Protein AF-A0A1G1ALM3-F1 (afdb_monomer_lite)

Sequence (229 aa):
MDIIEETTGEIPETTTLDRITGMDAAKRALEVSLAGAHPMIFLYNGNSQAVELVKAGKRIAEKHGLAFHGLAYPACNCGNFGSRTGHCTCKRSSVRHHLAKLGRREHQVDIWLDACRAKLPEIGAEPDEPETVTAERILTAGKLPKEKTEPEKEAMELLNAWQKHVGRTVNTGRILKVAGTIARIEGNSGEIRAYHMAEAIQYQVQSVSWLWDCLAPQLVELKNKTGKR

Radius of gyration: 18.85 Å; chains: 1; bounding box: 54×40×54 Å

Structure (mmCIF, N/CA/C/O backbone):
data_AF-A0A1G1ALM3-F1
#
_entry.id   AF-A0A1G1ALM3-F1
#
loop_
_atom_site.group_PDB
_atom_site.id
_atom_site.type_symbol
_atom_site.label_atom_id
_atom_site.label_alt_id
_atom_site.label_comp_id
_atom_site.label_asym_id
_atom_site.label_entity_id
_atom_site.label_seq_id
_atom_site.pdbx_PDB_ins_code
_atom_site.Cartn_x
_atom_site.Cartn_y
_atom_site.Cartn_z
_atom_site.occupancy
_atom_site.B_iso_or_equiv
_atom_site.auth_seq_id
_atom_site.auth_comp_id
_atom_site.auth_asym_id
_atom_site.auth_atom_id
_atom_site.pdbx_PDB_model_num
ATOM 1 N N . MET A 1 1 ? 8.837 21.418 -16.746 1.00 27.53 1 MET A N 1
ATOM 2 C CA . MET A 1 1 ? 8.337 20.637 -17.894 1.00 27.53 1 MET A CA 1
ATOM 3 C C . MET A 1 1 ? 8.201 19.205 -17.443 1.00 27.53 1 MET A C 1
ATOM 5 O O . MET A 1 1 ? 9.136 18.407 -17.463 1.00 27.53 1 MET A O 1
ATOM 9 N N . ASP A 1 2 ? 7.035 19.015 -16.859 1.00 31.48 2 ASP A N 1
ATOM 10 C CA . ASP A 1 2 ? 6.537 17.863 -16.150 1.00 31.48 2 ASP A CA 1
ATOM 11 C C . ASP A 1 2 ? 6.283 16.732 -17.135 1.00 31.48 2 ASP A C 1
ATOM 13 O O . ASP A 1 2 ? 5.506 16.869 -18.070 1.00 31.48 2 ASP A O 1
ATOM 17 N N . ILE A 1 3 ? 6.984 15.620 -16.939 1.00 31.05 3 ILE A N 1
ATOM 18 C CA . ILE A 1 3 ? 6.603 14.335 -17.521 1.00 31.05 3 ILE A CA 1
ATOM 19 C C . ILE A 1 3 ? 6.716 13.320 -16.386 1.00 31.05 3 ILE A C 1
ATOM 21 O O . ILE A 1 3 ? 7.633 12.505 -16.301 1.00 31.05 3 ILE A O 1
ATOM 25 N N . ILE A 1 4 ? 5.837 13.483 -15.408 1.00 34.44 4 ILE A N 1
ATOM 26 C CA . ILE A 1 4 ? 5.076 12.337 -14.941 1.00 34.44 4 ILE A CA 1
ATOM 27 C C . ILE A 1 4 ? 3.752 12.594 -15.628 1.00 34.44 4 ILE A C 1
ATOM 29 O O . ILE A 1 4 ? 3.105 13.588 -15.309 1.00 34.44 4 ILE A O 1
ATOM 33 N N . GLU A 1 5 ? 3.409 11.795 -16.630 1.00 36.03 5 GLU A N 1
ATOM 34 C CA . GLU A 1 5 ? 2.008 11.704 -17.000 1.00 36.03 5 GLU A CA 1
ATOM 35 C C . GLU A 1 5 ? 1.286 11.356 -15.693 1.00 36.03 5 GLU A C 1
ATOM 37 O O . GLU A 1 5 ? 1.361 10.230 -15.195 1.00 36.03 5 GLU A O 1
ATOM 42 N N . GLU A 1 6 ? 0.598 12.341 -15.099 1.00 41.31 6 GLU A N 1
ATOM 43 C CA . GLU A 1 6 ? -0.721 12.037 -14.568 1.00 41.31 6 GLU A CA 1
ATOM 44 C C . GLU A 1 6 ? -1.328 11.120 -15.611 1.00 41.31 6 GLU A C 1
ATOM 46 O O . GLU A 1 6 ? -1.301 11.442 -16.793 1.00 41.31 6 GLU A O 1
ATOM 51 N N . THR A 1 7 ? -1.699 9.917 -15.207 1.00 45.38 7 THR A N 1
ATOM 52 C CA . THR A 1 7 ? -2.332 8.937 -16.078 1.00 45.38 7 THR A CA 1
ATOM 53 C C . THR A 1 7 ? -3.614 9.577 -16.620 1.00 45.38 7 THR A C 1
ATOM 55 O O . THR A 1 7 ? -4.669 9.443 -16.013 1.00 45.38 7 THR A O 1
ATOM 58 N N . THR A 1 8 ? -3.472 10.353 -17.697 1.00 40.84 8 THR A N 1
ATOM 59 C CA . THR A 1 8 ? -4.458 11.213 -18.368 1.00 40.84 8 THR A CA 1
ATOM 60 C C . THR A 1 8 ? -5.089 10.490 -19.545 1.00 40.84 8 THR A C 1
ATOM 62 O O . THR A 1 8 ? -5.988 11.021 -20.186 1.00 40.84 8 THR A O 1
ATOM 65 N N . GLY A 1 9 ? -4.650 9.262 -19.834 1.00 44.62 9 GLY A N 1
ATOM 66 C CA . GLY A 1 9 ? -5.372 8.388 -20.744 1.00 44.62 9 GLY A CA 1
ATOM 67 C C . GLY A 1 9 ? -6.728 8.042 -20.141 1.00 44.62 9 GLY A C 1
ATOM 68 O O . GLY A 1 9 ? -6.760 7.564 -19.002 1.00 44.62 9 GLY A O 1
ATOM 69 N N . GLU A 1 10 ? -7.794 8.256 -20.921 1.00 40.72 10 GLU A N 1
ATOM 70 C CA . GLU A 1 10 ? -9.182 7.898 -20.605 1.00 40.72 10 GLU A CA 1
ATOM 71 C C . GLU A 1 10 ? -9.235 6.616 -19.765 1.00 40.72 10 GLU A C 1
ATOM 73 O O . GLU A 1 10 ? -8.578 5.607 -20.064 1.00 40.72 10 GLU A O 1
ATOM 78 N N . ILE A 1 11 ? -9.945 6.688 -18.641 1.00 49.16 11 ILE A N 1
ATOM 79 C CA . ILE A 1 11 ? -10.255 5.527 -17.814 1.00 49.16 11 ILE A CA 1
ATOM 80 C C . ILE A 1 11 ? -11.364 4.800 -18.574 1.00 49.16 11 ILE A C 1
ATOM 82 O O . ILE A 1 11 ? -12.468 5.337 -18.648 1.00 49.16 11 ILE A O 1
ATOM 86 N N . PRO A 1 12 ? -11.120 3.621 -19.173 1.00 48.00 12 PRO A N 1
ATOM 87 C CA . PRO A 1 12 ? -12.220 2.854 -19.730 1.00 48.00 12 PRO A CA 1
ATOM 88 C C . PRO A 1 12 ? -13.159 2.519 -18.569 1.00 48.00 12 PRO A C 1
ATOM 90 O O . PRO A 1 12 ? -12.693 2.048 -17.528 1.00 48.00 12 PRO A O 1
ATOM 93 N N . GLU A 1 13 ? -14.468 2.717 -18.737 1.00 51.81 13 GLU A N 1
ATOM 94 C CA . GLU A 1 13 ? -15.493 2.408 -17.718 1.00 51.81 13 GLU A CA 1
ATOM 95 C C . GLU A 1 13 ? -15.425 0.949 -17.206 1.00 51.81 13 GLU A C 1
ATOM 97 O O . GLU A 1 13 ? -16.033 0.593 -16.201 1.00 51.81 13 GLU A O 1
ATOM 102 N N . THR A 1 14 ? -14.652 0.094 -17.878 1.00 56.47 14 THR A N 1
ATOM 103 C CA . THR A 1 14 ? -14.554 -1.348 -17.674 1.00 56.47 14 THR A CA 1
ATOM 104 C C . THR A 1 14 ? -13.406 -1.829 -16.780 1.00 56.47 14 THR A C 1
ATOM 106 O O . THR A 1 14 ? -13.336 -3.041 -16.556 1.00 56.47 14 THR A O 1
ATOM 109 N N . THR A 1 15 ? -12.498 -0.970 -16.293 1.00 66.19 15 THR A N 1
ATOM 110 C CA . THR A 1 15 ? -11.393 -1.399 -15.404 1.00 66.19 15 THR A CA 1
ATOM 111 C C . THR A 1 15 ? -11.885 -1.526 -13.956 1.00 66.19 15 THR A C 1
ATOM 113 O O . THR A 1 15 ? -11.759 -0.608 -13.136 1.00 66.19 15 THR A O 1
ATOM 116 N N . THR A 1 16 ? -12.491 -2.669 -13.649 1.00 79.50 16 THR A N 1
ATOM 117 C CA . THR A 1 16 ? -12.846 -3.068 -12.282 1.00 79.50 16 THR A CA 1
ATOM 118 C C . THR A 1 16 ? -11.744 -3.942 -11.680 1.00 79.50 16 THR A C 1
ATOM 120 O O . THR A 1 16 ? -11.000 -4.607 -12.405 1.00 79.50 16 THR A O 1
ATOM 123 N N . LEU A 1 17 ? -11.578 -3.887 -10.359 1.00 83.62 17 LEU A N 1
ATOM 124 C CA . LEU A 1 17 ? -10.474 -4.536 -9.649 1.00 83.62 17 LEU A CA 1
ATOM 125 C C . LEU A 1 17 ? -10.516 -6.068 -9.774 1.00 83.62 17 LEU A C 1
ATOM 127 O O . LEU A 1 17 ? -9.472 -6.709 -9.878 1.00 83.62 17 LEU A O 1
ATOM 131 N N . ASP A 1 18 ? -11.716 -6.641 -9.825 1.00 81.81 18 ASP A N 1
ATOM 132 C CA . ASP A 1 18 ? -11.996 -8.070 -10.021 1.00 81.81 18 ASP A CA 1
ATOM 133 C C . ASP A 1 18 ? -11.554 -8.587 -11.401 1.00 81.81 18 ASP A C 1
ATOM 135 O O . ASP A 1 18 ? -11.205 -9.756 -11.543 1.00 81.81 18 ASP A O 1
ATOM 139 N N . ARG A 1 19 ? -11.491 -7.715 -12.417 1.00 81.75 19 ARG A N 1
ATOM 140 C CA . ARG A 1 19 ? -11.066 -8.086 -13.780 1.00 81.75 19 ARG A CA 1
ATOM 141 C C . ARG A 1 19 ? -9.555 -8.145 -13.967 1.00 81.75 19 ARG A C 1
ATOM 143 O O . ARG A 1 19 ? -9.087 -8.704 -14.958 1.00 81.75 19 ARG A O 1
ATOM 150 N N . ILE A 1 20 ? -8.788 -7.555 -13.055 1.00 80.19 20 ILE A N 1
ATOM 151 C CA . ILE A 1 20 ? -7.324 -7.599 -13.095 1.00 80.19 20 ILE A CA 1
ATOM 152 C C . ILE A 1 20 ? -6.901 -8.929 -12.475 1.00 80.19 20 ILE A C 1
ATOM 154 O O . ILE A 1 20 ? -6.641 -8.974 -11.290 1.00 80.19 20 ILE A O 1
ATOM 158 N N . THR A 1 21 ? -6.893 -10.031 -13.216 1.00 77.00 21 THR A N 1
ATOM 159 C CA . THR A 1 21 ? -6.606 -11.354 -12.628 1.00 77.00 21 THR A CA 1
ATOM 160 C C . THR A 1 21 ? -5.198 -11.436 -12.034 1.00 77.00 21 THR A C 1
ATOM 162 O O . THR A 1 21 ? -4.223 -11.063 -12.702 1.00 77.00 21 THR A O 1
ATOM 165 N N . GLY A 1 22 ? -5.099 -11.979 -10.819 1.00 77.44 22 GLY A N 1
ATOM 166 C CA . GLY A 1 22 ? -3.837 -12.158 -10.111 1.00 77.44 22 GLY A CA 1
ATOM 167 C C . GLY A 1 22 ? -3.346 -10.883 -9.424 1.00 77.44 22 GLY A C 1
ATOM 168 O O . GLY A 1 22 ? -4.099 -9.945 -9.165 1.00 77.44 22 GLY A O 1
ATOM 169 N N . MET A 1 23 ? -2.043 -10.825 -9.137 1.00 79.44 23 MET A N 1
ATOM 170 C CA . MET A 1 23 ? -1.425 -9.706 -8.406 1.00 79.44 23 MET A CA 1
ATOM 171 C C . MET A 1 23 ? -2.055 -9.437 -7.021 1.00 79.44 23 MET A C 1
ATOM 173 O O . MET A 1 23 ? -2.174 -8.280 -6.610 1.00 79.44 23 MET A O 1
ATOM 177 N N . ASP A 1 24 ? -2.412 -10.483 -6.272 1.00 83.75 24 ASP A N 1
ATOM 178 C CA . ASP A 1 24 ? -3.112 -10.381 -4.977 1.00 83.75 24 ASP A CA 1
ATOM 179 C C . ASP A 1 24 ? -2.434 -9.418 -3.999 1.00 83.75 24 ASP A C 1
ATOM 181 O O . ASP A 1 24 ? -3.079 -8.561 -3.398 1.00 83.75 24 ASP A O 1
ATOM 185 N N . ALA A 1 25 ? -1.102 -9.478 -3.906 1.00 84.75 25 ALA A N 1
ATOM 186 C CA . ALA A 1 25 ? -0.322 -8.569 -3.068 1.00 84.75 25 ALA A CA 1
ATOM 187 C C . ALA A 1 25 ? -0.478 -7.093 -3.489 1.00 84.75 25 ALA A C 1
ATOM 189 O O . ALA A 1 25 ? -0.482 -6.197 -2.647 1.00 84.75 25 ALA A O 1
ATOM 190 N N . ALA A 1 26 ? -0.632 -6.826 -4.788 1.00 88.12 26 ALA A N 1
ATOM 191 C CA . ALA A 1 26 ? -0.828 -5.481 -5.317 1.00 88.12 26 ALA A CA 1
ATOM 192 C C . ALA A 1 26 ? -2.245 -4.961 -5.091 1.00 88.12 26 ALA A C 1
ATOM 194 O O . ALA A 1 26 ? -2.416 -3.791 -4.741 1.00 88.12 26 ALA A O 1
ATOM 195 N N . LYS A 1 27 ? -3.248 -5.830 -5.226 1.00 90.75 27 LYS A N 1
ATOM 196 C CA . LYS A 1 27 ? -4.635 -5.507 -4.877 1.00 90.75 27 LYS A CA 1
ATOM 197 C C . LYS A 1 27 ? -4.786 -5.248 -3.385 1.00 90.75 27 LYS A C 1
ATOM 199 O O . LYS A 1 27 ? -5.399 -4.256 -3.001 1.00 90.75 27 LYS A O 1
ATOM 204 N N . ARG A 1 28 ? -4.146 -6.072 -2.554 1.00 93.19 28 ARG A N 1
ATOM 205 C CA . ARG A 1 28 ? -4.111 -5.883 -1.105 1.00 93.19 28 ARG A CA 1
ATOM 206 C C . ARG A 1 28 ? -3.441 -4.560 -0.721 1.00 93.19 28 ARG A C 1
ATOM 208 O O . ARG A 1 28 ? -4.004 -3.795 0.055 1.00 93.19 28 ARG A O 1
ATOM 215 N N . ALA A 1 29 ? -2.306 -4.217 -1.333 1.00 93.62 29 ALA A N 1
ATOM 216 C CA . ALA A 1 29 ? -1.664 -2.917 -1.120 1.00 93.62 29 ALA A CA 1
ATOM 217 C C . ALA A 1 29 ? -2.559 -1.733 -1.540 1.00 93.62 29 ALA A C 1
ATOM 219 O O . ALA A 1 29 ? -2.565 -0.692 -0.879 1.00 93.62 29 ALA A O 1
ATOM 220 N N . LEU A 1 30 ? -3.324 -1.889 -2.628 1.00 94.56 30 LEU A N 1
ATOM 221 C CA . LEU A 1 30 ? -4.282 -0.886 -3.095 1.00 94.56 30 LEU A CA 1
ATOM 222 C C . LEU A 1 30 ? -5.435 -0.692 -2.097 1.00 94.56 30 LEU A C 1
ATOM 224 O O . LEU A 1 30 ? -5.783 0.446 -1.790 1.00 94.56 30 LEU A O 1
ATOM 228 N N . GLU A 1 31 ? -5.982 -1.783 -1.557 1.00 95.19 31 GLU A N 1
ATOM 229 C CA . GLU A 1 31 ? -7.004 -1.764 -0.501 1.00 95.19 31 GLU A CA 1
ATOM 230 C C . GLU A 1 31 ? -6.511 -0.984 0.728 1.00 95.19 31 GLU A C 1
ATOM 232 O O . GLU A 1 31 ? -7.173 -0.050 1.189 1.00 95.19 31 GLU A O 1
ATOM 237 N N . VAL A 1 32 ? -5.299 -1.298 1.202 1.00 95.88 32 VAL A N 1
ATOM 238 C CA . VAL A 1 32 ? -4.649 -0.601 2.323 1.00 95.88 32 VAL A CA 1
ATOM 239 C C . VAL A 1 32 ? -4.439 0.882 2.005 1.00 95.88 32 VAL A C 1
ATOM 241 O O . VAL A 1 32 ? -4.718 1.744 2.842 1.00 95.88 32 VAL A O 1
ATOM 244 N N . SER A 1 33 ? -3.992 1.209 0.789 1.00 96.00 33 SER A N 1
ATOM 245 C CA . SER A 1 33 ? -3.815 2.597 0.354 1.00 96.00 33 SER A CA 1
ATOM 246 C C . SER A 1 33 ? -5.123 3.383 0.382 1.00 96.00 33 SER A C 1
ATOM 248 O O . SER A 1 33 ? -5.157 4.470 0.960 1.00 96.00 33 SER A O 1
ATOM 250 N N . LEU A 1 34 ? -6.202 2.822 -0.168 1.00 96.00 34 LEU A N 1
ATOM 251 C CA . LEU A 1 34 ? -7.520 3.457 -0.224 1.00 96.00 34 LEU A CA 1
ATOM 252 C C . LEU A 1 34 ? -8.132 3.652 1.169 1.00 96.00 34 LEU A C 1
ATOM 254 O O . LEU A 1 34 ? -8.648 4.729 1.464 1.00 96.00 34 LEU A O 1
ATOM 258 N N . ALA A 1 35 ? -8.031 2.654 2.050 1.00 95.00 35 ALA A N 1
ATOM 259 C CA . ALA A 1 35 ? -8.582 2.734 3.404 1.00 95.00 35 ALA A CA 1
ATOM 260 C C . ALA A 1 35 ? -7.853 3.764 4.288 1.00 95.00 35 ALA A C 1
ATOM 262 O O . ALA A 1 35 ? -8.460 4.414 5.143 1.00 95.00 35 ALA A O 1
ATOM 263 N N . GLY A 1 36 ? -6.537 3.905 4.108 1.00 93.12 36 GLY A N 1
ATOM 264 C CA . GLY A 1 36 ? -5.694 4.791 4.916 1.00 93.12 36 GLY A CA 1
ATOM 265 C C . GLY A 1 36 ? -5.360 6.136 4.274 1.00 93.12 36 GLY A C 1
ATOM 266 O O . GLY A 1 36 ? -4.767 6.982 4.943 1.00 93.12 36 GLY A O 1
ATOM 267 N N . ALA A 1 37 ? -5.728 6.340 3.006 1.00 93.75 37 ALA A N 1
ATOM 268 C CA . ALA A 1 37 ? -5.236 7.420 2.147 1.00 93.75 37 ALA A CA 1
ATOM 269 C C . ALA A 1 37 ? -3.694 7.472 2.063 1.00 93.75 37 ALA A C 1
ATOM 271 O O . ALA A 1 37 ? -3.098 8.550 2.004 1.00 93.75 37 ALA A O 1
ATOM 272 N N . HIS A 1 38 ? -3.038 6.307 2.071 1.00 94.00 38 HIS A N 1
ATOM 273 C CA . HIS A 1 38 ? -1.579 6.204 2.011 1.00 94.00 38 HIS A CA 1
ATOM 274 C C . HIS A 1 38 ? -1.076 6.457 0.588 1.00 94.00 38 HIS A C 1
ATOM 276 O O . HIS A 1 38 ? -1.467 5.714 -0.317 1.00 94.00 38 HIS A O 1
ATOM 282 N N . PRO A 1 39 ? -0.183 7.438 0.356 1.00 93.75 39 PRO A N 1
ATOM 283 C CA . PRO A 1 39 ? 0.445 7.604 -0.945 1.00 93.75 39 PRO A CA 1
ATOM 284 C C . PRO A 1 39 ? 1.244 6.354 -1.309 1.00 93.75 39 PRO A C 1
ATOM 286 O O . PRO A 1 39 ? 2.075 5.895 -0.515 1.00 93.75 39 PRO A O 1
ATOM 289 N N . MET A 1 40 ? 1.002 5.813 -2.502 1.00 91.88 40 MET A N 1
ATOM 290 C CA . MET A 1 40 ? 1.618 4.564 -2.940 1.00 91.88 40 MET A CA 1
ATOM 291 C C . MET A 1 40 ? 2.273 4.668 -4.315 1.00 91.88 40 MET A C 1
ATOM 293 O O . MET A 1 40 ? 1.808 5.401 -5.191 1.00 91.88 40 MET A O 1
ATOM 297 N N . ILE A 1 41 ? 3.337 3.892 -4.518 1.00 89.62 41 ILE A N 1
ATOM 298 C CA . ILE A 1 41 ? 3.979 3.731 -5.823 1.00 89.62 41 ILE A CA 1
ATOM 299 C C . ILE A 1 41 ? 4.073 2.251 -6.183 1.00 89.62 41 ILE A C 1
ATOM 301 O O . ILE A 1 41 ? 4.678 1.465 -5.456 1.00 89.62 41 ILE A O 1
ATOM 305 N N . PHE A 1 42 ? 3.547 1.908 -7.357 1.00 87.56 42 PHE A N 1
ATOM 306 C CA . PHE A 1 42 ? 3.850 0.660 -8.043 1.00 87.56 42 PHE A CA 1
ATOM 307 C C . PHE A 1 42 ? 5.057 0.868 -8.950 1.00 87.56 42 PHE A C 1
ATOM 309 O O . PHE A 1 42 ? 4.966 1.531 -9.983 1.00 87.56 42 PHE A O 1
ATOM 316 N N . LEU A 1 43 ? 6.191 0.298 -8.575 1.00 82.81 43 LEU A N 1
ATOM 317 C CA . LEU A 1 43 ? 7.319 0.113 -9.473 1.00 82.81 43 LEU A CA 1
ATOM 318 C C . LEU A 1 43 ? 7.020 -1.076 -10.375 1.00 82.81 43 LEU A C 1
ATOM 320 O O . LEU A 1 43 ? 6.636 -2.122 -9.873 1.00 82.81 43 LEU A O 1
ATOM 324 N N . TYR A 1 44 ? 7.183 -0.939 -11.687 1.00 81.12 44 TYR A N 1
ATOM 325 C CA . TYR A 1 44 ? 6.922 -2.056 -12.596 1.00 81.12 44 TYR A CA 1
ATOM 326 C C . TYR A 1 44 ? 7.957 -2.154 -13.715 1.00 81.12 44 TYR A C 1
ATOM 328 O O . TYR A 1 44 ? 8.571 -1.162 -14.125 1.00 81.12 44 TYR A O 1
ATOM 336 N N . ASN A 1 45 ? 8.142 -3.378 -14.209 1.00 77.00 45 ASN A N 1
ATOM 337 C CA . ASN A 1 45 ? 8.916 -3.688 -15.402 1.00 77.00 45 ASN A CA 1
ATOM 338 C C . ASN A 1 45 ? 8.048 -4.483 -16.396 1.00 77.00 45 ASN A C 1
ATOM 340 O O . ASN A 1 45 ? 7.274 -5.359 -16.023 1.00 77.00 45 ASN A O 1
ATOM 344 N N . GLY A 1 46 ? 8.148 -4.167 -17.684 1.00 67.94 46 GLY A N 1
ATOM 345 C CA . GLY A 1 46 ? 7.228 -4.697 -18.690 1.00 67.94 46 GLY A CA 1
ATOM 346 C C . GLY A 1 46 ? 5.807 -4.127 -18.559 1.00 67.94 46 GLY A C 1
ATOM 347 O O . GLY A 1 46 ? 5.646 -2.950 -18.260 1.00 67.94 46 GLY A O 1
ATOM 348 N N . ASN A 1 47 ? 4.798 -4.950 -18.866 1.00 60.34 47 ASN A N 1
ATOM 349 C CA . ASN A 1 47 ? 3.391 -4.572 -19.086 1.00 60.34 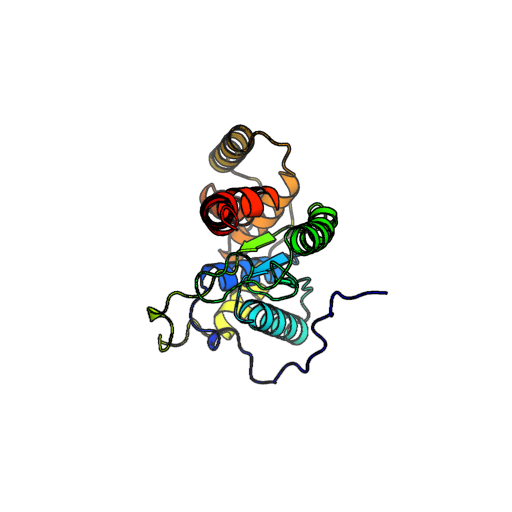47 ASN A CA 1
ATOM 350 C C . ASN A 1 47 ? 2.749 -3.664 -18.001 1.00 60.34 47 ASN A C 1
ATOM 352 O O . ASN A 1 47 ? 3.125 -3.679 -16.833 1.00 60.34 47 ASN A O 1
ATOM 356 N N . SER A 1 48 ? 1.706 -2.933 -18.406 1.00 66.12 48 SER A N 1
ATOM 357 C CA . SER A 1 48 ? 0.997 -1.848 -17.726 1.00 66.12 48 SER A CA 1
ATOM 358 C C . SER A 1 48 ? -0.067 -2.259 -16.698 1.00 66.12 48 SER A C 1
ATOM 360 O O . SER A 1 48 ? -0.881 -1.415 -16.338 1.00 66.12 48 SER A O 1
ATOM 362 N N . GLN A 1 49 ? -0.102 -3.490 -16.175 1.00 78.12 49 GLN A N 1
ATOM 363 C CA . GLN A 1 49 ? -1.134 -3.861 -15.180 1.00 78.12 49 GLN A CA 1
ATOM 364 C C . GLN A 1 49 ? -1.056 -3.007 -13.900 1.00 78.12 49 GLN A C 1
ATOM 366 O O . GLN A 1 49 ? -2.073 -2.690 -13.293 1.00 78.12 49 GLN A O 1
ATOM 371 N N . ALA A 1 50 ? 0.135 -2.515 -13.544 1.00 83.00 50 ALA A N 1
ATOM 372 C CA . ALA A 1 50 ? 0.287 -1.495 -12.505 1.00 83.00 50 ALA A CA 1
ATOM 373 C C . ALA A 1 50 ? -0.488 -0.198 -12.823 1.00 83.00 50 ALA A C 1
ATOM 375 O O . ALA A 1 50 ? -1.057 0.426 -11.930 1.00 83.00 50 ALA A O 1
ATOM 376 N N . VAL A 1 51 ? -0.536 0.208 -14.097 1.00 85.81 51 VAL A N 1
ATOM 377 C CA . VAL A 1 51 ? -1.328 1.358 -14.564 1.00 85.81 51 VAL A CA 1
ATOM 378 C C . VAL A 1 51 ? -2.820 1.067 -14.423 1.00 85.81 51 VAL A C 1
ATOM 380 O O . VAL A 1 51 ? -3.563 1.934 -13.968 1.00 85.81 51 VAL A O 1
ATOM 383 N N . GLU A 1 52 ? -3.257 -0.145 -14.766 1.00 86.81 52 GLU A N 1
ATOM 384 C CA . GLU A 1 52 ? -4.651 -0.581 -14.607 1.00 86.81 52 GLU A CA 1
ATOM 385 C C . GLU A 1 52 ? -5.082 -0.586 -13.136 1.00 86.81 52 GLU A C 1
ATOM 387 O O . GLU A 1 52 ? -6.145 -0.055 -12.823 1.00 86.81 52 GLU A O 1
ATOM 392 N N . LEU A 1 53 ? -4.233 -1.070 -12.222 1.00 88.56 53 LEU A N 1
ATOM 393 C CA . LEU A 1 53 ? -4.478 -1.019 -10.775 1.00 88.56 53 LEU A CA 1
ATOM 394 C C . LEU A 1 53 ? -4.647 0.419 -10.272 1.00 88.56 53 LEU A C 1
ATOM 396 O O . LEU A 1 53 ? -5.573 0.707 -9.517 1.00 88.56 53 LEU A O 1
ATOM 400 N N . VAL A 1 54 ? -3.793 1.347 -10.717 1.00 91.50 54 VAL A N 1
ATOM 401 C CA . VAL A 1 54 ? -3.920 2.767 -10.345 1.00 91.50 54 VAL A CA 1
ATOM 402 C C . VAL A 1 54 ? -5.199 3.380 -10.915 1.00 91.50 54 VAL A C 1
ATOM 404 O O . VAL A 1 54 ? -5.867 4.135 -10.209 1.00 91.50 54 VAL A O 1
ATOM 407 N N . LYS A 1 55 ? -5.573 3.051 -12.158 1.00 90.81 55 LYS A N 1
ATOM 408 C CA . LYS A 1 55 ? -6.844 3.495 -12.755 1.00 90.81 55 LYS A CA 1
ATOM 409 C C . LYS A 1 55 ? -8.051 2.949 -11.982 1.00 90.81 55 LYS A C 1
ATOM 411 O O . LYS A 1 55 ? -8.954 3.721 -11.667 1.00 90.81 55 LYS A O 1
ATOM 416 N N . ALA A 1 56 ? -8.042 1.665 -11.618 1.00 90.75 56 ALA A N 1
ATOM 417 C CA . ALA A 1 56 ? -9.085 1.051 -10.797 1.00 90.75 56 ALA A CA 1
ATOM 418 C C . ALA A 1 56 ? -9.192 1.734 -9.424 1.00 90.75 56 ALA A C 1
ATOM 420 O O . ALA A 1 56 ? -10.285 2.107 -9.008 1.00 90.75 56 ALA A O 1
ATOM 421 N N . GLY A 1 57 ? -8.055 1.981 -8.766 1.00 93.31 57 GLY A N 1
ATOM 422 C CA . GLY A 1 57 ? -7.988 2.703 -7.497 1.00 93.31 57 GLY A CA 1
ATOM 423 C C . GLY A 1 57 ? -8.584 4.107 -7.566 1.00 93.31 57 GLY A C 1
ATOM 424 O O . GLY A 1 57 ? -9.413 4.456 -6.730 1.00 93.31 57 GLY A O 1
ATOM 425 N N . LYS A 1 58 ? -8.221 4.892 -8.592 1.00 93.62 58 LYS A N 1
ATOM 426 C CA . LYS A 1 58 ? -8.798 6.227 -8.835 1.00 93.62 58 LYS A CA 1
ATOM 427 C C . LYS A 1 58 ? -10.316 6.163 -8.991 1.00 93.62 58 LYS A C 1
ATOM 429 O O . LYS A 1 58 ? -11.019 6.904 -8.313 1.00 93.62 58 LYS A O 1
ATOM 434 N N . ARG A 1 59 ? -10.824 5.227 -9.797 1.00 92.62 59 ARG A N 1
ATOM 435 C CA . ARG A 1 59 ? -12.269 5.050 -9.996 1.00 92.62 59 ARG A CA 1
ATOM 436 C C . ARG A 1 59 ? -12.991 4.671 -8.699 1.00 92.62 59 ARG A C 1
ATOM 438 O O . ARG A 1 59 ? -14.044 5.233 -8.409 1.00 92.62 59 ARG A O 1
ATOM 445 N N . ILE A 1 60 ? -12.453 3.729 -7.918 1.00 93.06 60 ILE A N 1
ATOM 446 C CA . ILE A 1 60 ? -13.023 3.353 -6.611 1.00 93.06 60 ILE A CA 1
ATOM 447 C C . ILE A 1 60 ? -13.049 4.575 -5.691 1.00 93.06 60 ILE A C 1
ATOM 449 O O . ILE A 1 60 ? -14.065 4.840 -5.048 1.00 93.06 60 ILE A O 1
ATOM 453 N N . ALA A 1 61 ? -11.959 5.342 -5.660 1.00 93.75 61 ALA A N 1
ATOM 454 C CA . ALA A 1 61 ? -11.857 6.532 -4.834 1.00 93.75 61 ALA A CA 1
ATOM 455 C C . ALA A 1 61 ? -12.886 7.601 -5.224 1.00 93.75 61 ALA A C 1
ATOM 457 O O . ALA A 1 61 ? -13.610 8.083 -4.359 1.00 93.75 61 ALA A O 1
ATOM 458 N N . GLU A 1 62 ? -13.023 7.905 -6.515 1.00 93.38 62 GLU A N 1
ATOM 459 C CA . GLU A 1 62 ? -14.024 8.842 -7.038 1.00 93.38 62 GLU A CA 1
ATOM 460 C C . GLU A 1 62 ? -15.452 8.383 -6.725 1.00 93.38 62 GLU A C 1
ATOM 462 O O . GLU A 1 62 ? -16.246 9.151 -6.181 1.00 93.38 62 GLU A O 1
ATOM 467 N N . LYS A 1 63 ? -15.764 7.108 -6.989 1.00 93.00 63 LYS A N 1
ATOM 468 C CA . LYS A 1 63 ? -17.086 6.513 -6.741 1.00 93.00 63 LYS A CA 1
ATOM 469 C C . LYS A 1 63 ? -17.508 6.605 -5.273 1.00 93.00 63 LYS A C 1
ATOM 471 O O . LYS A 1 63 ? -18.694 6.747 -4.984 1.00 93.00 63 LYS A O 1
ATOM 476 N N . HIS A 1 64 ? -16.553 6.486 -4.356 1.00 94.00 64 HIS A N 1
ATOM 477 C CA . HIS A 1 64 ? -16.809 6.396 -2.920 1.00 94.00 64 HIS A CA 1
ATOM 478 C C . HIS A 1 64 ? -16.379 7.639 -2.125 1.00 94.00 64 HIS A C 1
ATOM 480 O O . HIS A 1 64 ? -16.471 7.631 -0.899 1.00 94.00 64 HIS A O 1
ATOM 486 N N . GLY A 1 65 ? -15.933 8.709 -2.793 1.00 93.69 65 GLY A N 1
ATOM 487 C CA . GLY A 1 65 ? -15.485 9.944 -2.142 1.00 93.69 65 GLY A CA 1
ATOM 488 C C . GLY A 1 65 ? -14.237 9.769 -1.265 1.00 93.69 65 GLY A C 1
ATOM 489 O O . GLY A 1 65 ? -14.111 10.430 -0.235 1.00 93.69 65 GLY A O 1
ATOM 490 N N . LEU A 1 66 ? -13.332 8.860 -1.636 1.00 93.56 66 LEU A N 1
ATOM 491 C CA . LEU A 1 66 ? -12.086 8.587 -0.915 1.00 93.56 66 LEU A CA 1
ATOM 492 C C . LEU A 1 66 ? -10.924 9.406 -1.489 1.00 93.56 66 LEU A C 1
ATOM 494 O O . LEU A 1 66 ? -10.910 9.770 -2.663 1.00 93.56 66 LEU A O 1
ATOM 498 N N . ALA A 1 67 ? -9.901 9.645 -0.669 1.00 92.81 67 ALA A N 1
ATOM 499 C CA . ALA A 1 67 ? -8.639 10.208 -1.136 1.00 92.81 67 ALA A CA 1
ATOM 500 C C . ALA A 1 67 ? -7.696 9.088 -1.593 1.00 92.81 67 ALA A C 1
ATOM 502 O O . ALA A 1 67 ? -7.432 8.153 -0.837 1.00 92.81 67 ALA A O 1
ATOM 503 N N . PHE A 1 68 ? -7.138 9.211 -2.798 1.00 94.25 68 PHE A N 1
ATOM 504 C CA . PHE A 1 68 ? -6.197 8.236 -3.345 1.00 94.25 68 PHE A CA 1
ATOM 505 C C . PHE A 1 68 ? -5.043 8.917 -4.083 1.00 94.25 68 PHE A C 1
ATOM 507 O O . PHE A 1 68 ? -5.255 9.710 -4.996 1.00 94.25 68 PHE A O 1
ATOM 514 N N . HIS A 1 69 ? -3.813 8.570 -3.700 1.00 92.31 69 HIS A N 1
ATOM 515 C CA . HIS A 1 69 ? -2.581 9.103 -4.287 1.00 92.31 69 HIS A CA 1
ATOM 516 C C . HIS A 1 69 ? -1.667 7.950 -4.724 1.00 92.31 69 HIS A C 1
ATOM 518 O O . HIS A 1 69 ? -0.624 7.700 -4.120 1.00 92.31 69 HIS A O 1
ATOM 524 N N . GLY A 1 70 ? -2.088 7.215 -5.753 1.00 91.50 70 GLY A N 1
ATOM 525 C CA . GLY A 1 70 ? -1.315 6.124 -6.348 1.00 91.50 70 GLY A CA 1
ATOM 526 C C . GLY A 1 70 ? -0.593 6.533 -7.632 1.00 91.50 70 GLY A C 1
ATOM 527 O O . GLY A 1 70 ? -1.153 7.240 -8.471 1.00 91.50 70 GLY A O 1
ATOM 528 N N . LEU A 1 71 ? 0.635 6.046 -7.814 1.00 89.81 71 LEU A N 1
ATOM 529 C CA . LEU A 1 71 ? 1.414 6.225 -9.040 1.00 89.81 71 LEU A CA 1
ATOM 530 C C . LEU A 1 71 ? 1.971 4.889 -9.536 1.00 89.81 71 LEU A C 1
ATOM 532 O O . LEU A 1 71 ? 2.634 4.172 -8.796 1.00 89.81 71 LEU A O 1
ATOM 536 N N . ALA A 1 72 ? 1.770 4.591 -10.816 1.00 88.69 72 ALA A N 1
ATOM 537 C CA . ALA A 1 72 ? 2.487 3.522 -11.497 1.00 88.69 72 ALA A CA 1
ATOM 538 C C . ALA A 1 72 ? 3.739 4.124 -12.139 1.00 88.69 72 ALA A C 1
ATOM 540 O O . ALA A 1 72 ? 3.641 4.988 -13.011 1.00 88.69 72 ALA A O 1
ATOM 541 N N . TYR A 1 73 ? 4.916 3.688 -11.703 1.00 87.00 73 TYR A N 1
ATOM 542 C CA . TYR A 1 73 ? 6.195 4.226 -12.138 1.00 87.00 73 TYR A CA 1
ATOM 543 C C . TYR A 1 73 ? 7.035 3.153 -12.845 1.00 87.00 73 TYR A C 1
ATOM 545 O O . TYR A 1 73 ? 7.483 2.199 -12.203 1.00 87.00 73 TYR A O 1
ATOM 553 N N . PRO A 1 74 ? 7.291 3.290 -14.158 1.00 85.38 74 PRO A N 1
ATOM 554 C CA . PRO A 1 74 ? 8.091 2.313 -14.880 1.00 85.38 74 PRO A CA 1
ATOM 555 C C . PRO A 1 74 ? 9.552 2.368 -14.421 1.00 85.38 74 PRO A C 1
ATOM 557 O O . PRO A 1 74 ? 10.117 3.449 -14.222 1.00 85.38 74 PRO A O 1
ATOM 560 N N . ALA A 1 75 ? 10.199 1.206 -14.320 1.00 81.06 75 ALA A N 1
ATOM 561 C CA . ALA A 1 75 ? 11.594 1.086 -13.888 1.00 81.06 75 ALA A CA 1
ATOM 562 C C . ALA A 1 75 ? 12.596 1.797 -14.828 1.00 81.06 75 ALA A C 1
ATOM 564 O O . ALA A 1 75 ? 13.702 2.155 -14.419 1.00 81.06 75 ALA A O 1
ATOM 565 N N . CYS A 1 76 ? 12.224 2.035 -16.089 1.00 83.62 76 CYS A N 1
ATOM 566 C CA . CYS A 1 76 ? 12.965 2.870 -17.035 1.00 83.62 76 CYS A CA 1
ATOM 567 C C . CYS A 1 76 ? 12.041 3.469 -18.102 1.00 83.62 76 CYS A C 1
ATOM 569 O O . CYS A 1 76 ? 10.897 3.049 -18.244 1.00 83.62 76 CYS A O 1
ATOM 571 N N . ASN A 1 77 ? 12.570 4.380 -18.923 1.00 84.75 77 ASN A N 1
ATOM 572 C CA . ASN A 1 77 ? 11.811 5.020 -20.004 1.00 84.75 77 ASN A CA 1
ATOM 573 C C . ASN A 1 77 ? 11.222 4.031 -21.028 1.00 84.75 77 ASN A C 1
ATOM 575 O O . ASN A 1 77 ? 10.175 4.313 -21.592 1.00 84.75 77 ASN A O 1
ATOM 579 N N . CYS A 1 78 ? 11.878 2.893 -21.290 1.00 84.81 78 CYS A N 1
ATOM 580 C CA . CYS A 1 78 ? 11.347 1.862 -22.195 1.00 84.81 78 CYS A CA 1
ATOM 581 C C . CYS A 1 78 ? 10.500 0.793 -21.481 1.00 84.81 78 CYS A C 1
ATOM 583 O O . CYS A 1 78 ? 10.106 -0.185 -22.107 1.00 84.81 78 CYS A O 1
ATOM 585 N N . GLY A 1 79 ? 10.295 0.914 -20.166 1.00 81.50 79 GLY A N 1
ATOM 586 C CA . GLY A 1 79 ? 9.540 -0.032 -19.342 1.00 81.50 79 GLY A CA 1
ATOM 587 C C . GLY A 1 79 ? 10.229 -1.374 -19.058 1.00 81.50 79 GLY A C 1
ATOM 588 O O . GLY A 1 79 ? 9.878 -2.029 -18.091 1.00 81.50 79 GLY A O 1
ATOM 589 N N . ASN A 1 80 ? 11.235 -1.799 -19.826 1.00 80.31 80 ASN A N 1
ATOM 590 C CA . ASN A 1 80 ? 11.761 -3.174 -19.764 1.00 80.31 80 ASN A CA 1
ATOM 591 C C . ASN A 1 80 ? 13.004 -3.382 -18.879 1.00 80.31 80 ASN A C 1
ATOM 593 O O . ASN A 1 80 ? 13.601 -4.458 -18.898 1.00 80.31 80 ASN A O 1
ATOM 597 N N . PHE A 1 81 ? 13.444 -2.383 -18.112 1.00 79.38 81 PHE A N 1
ATOM 598 C CA . PHE A 1 81 ? 14.611 -2.552 -17.239 1.00 79.38 81 PHE A CA 1
ATOM 599 C C . PHE A 1 81 ? 14.313 -3.562 -16.126 1.00 79.38 81 PHE A C 1
ATOM 601 O O . PHE A 1 81 ? 13.383 -3.372 -15.352 1.00 79.38 81 PHE A O 1
ATOM 608 N N . GLY A 1 82 ? 15.087 -4.649 -16.082 1.00 73.44 82 GLY A N 1
ATOM 609 C CA . GLY A 1 82 ? 14.864 -5.757 -15.152 1.00 73.44 82 GLY A CA 1
ATOM 610 C C . GLY A 1 82 ? 13.724 -6.704 -15.508 1.00 73.44 82 GLY A C 1
ATOM 611 O O . GLY A 1 82 ? 13.479 -7.653 -14.767 1.00 73.44 82 GLY A O 1
ATOM 612 N N . SER A 1 83 ? 13.065 -6.499 -16.651 1.00 73.88 83 SER A N 1
ATOM 613 C CA . SER A 1 83 ? 12.049 -7.429 -17.134 1.00 73.88 83 SER A CA 1
ATOM 614 C C . SER A 1 83 ? 12.673 -8.788 -17.463 1.00 73.88 83 SER A C 1
ATOM 616 O O . SER A 1 83 ? 13.740 -8.874 -18.071 1.00 73.88 83 SER A O 1
ATOM 618 N N . ARG A 1 84 ? 11.975 -9.868 -17.095 1.00 67.69 84 ARG A N 1
ATOM 619 C CA . ARG A 1 84 ? 12.326 -11.244 -17.499 1.00 67.69 84 ARG A CA 1
ATOM 620 C C . ARG A 1 84 ? 11.877 -11.584 -18.922 1.00 67.69 84 ARG A C 1
ATOM 622 O O . ARG A 1 84 ? 12.264 -12.620 -19.447 1.00 67.69 84 ARG A O 1
ATOM 629 N N . THR A 1 85 ? 11.021 -10.751 -19.515 1.00 68.81 85 THR A N 1
ATOM 630 C CA . THR A 1 85 ? 10.319 -11.057 -20.777 1.00 68.81 85 THR A CA 1
ATOM 631 C C . THR A 1 85 ? 10.592 -10.051 -21.891 1.00 68.81 85 THR A C 1
ATOM 633 O O . THR A 1 85 ? 10.440 -10.391 -23.058 1.00 68.81 85 THR A O 1
ATOM 636 N N . GLY A 1 86 ? 11.025 -8.834 -21.554 1.00 72.19 86 GLY A N 1
ATOM 637 C CA . GLY A 1 86 ? 11.354 -7.780 -22.512 1.00 72.19 86 GLY A CA 1
ATOM 638 C C . GLY A 1 86 ? 12.809 -7.338 -22.397 1.00 72.19 86 GLY A C 1
ATOM 639 O O . GLY A 1 86 ? 13.383 -7.336 -21.310 1.00 72.19 86 GLY A O 1
ATOM 640 N N . HIS A 1 87 ? 13.406 -6.925 -23.517 1.00 80.00 87 HIS A N 1
ATOM 641 C CA . HIS A 1 87 ? 14.756 -6.365 -23.527 1.00 80.00 87 HIS A CA 1
ATOM 642 C C . HIS A 1 87 ? 14.726 -4.844 -23.331 1.00 80.00 87 HIS A C 1
ATOM 644 O O . HIS A 1 87 ? 14.016 -4.122 -24.032 1.00 80.00 87 HIS A O 1
ATOM 650 N N . CYS A 1 88 ? 15.517 -4.344 -22.381 1.00 83.12 88 CYS A N 1
ATOM 651 C CA . CYS A 1 88 ? 15.664 -2.911 -22.145 1.00 83.12 88 CYS A CA 1
ATOM 652 C C . CYS A 1 88 ? 16.562 -2.263 -23.208 1.00 83.12 88 CYS A C 1
ATOM 654 O O . CYS A 1 88 ? 17.715 -2.654 -23.363 1.00 83.12 88 CYS A O 1
ATOM 656 N N . THR A 1 89 ? 16.072 -1.220 -23.880 1.00 87.75 89 THR A N 1
ATOM 657 C CA . THR A 1 89 ? 16.837 -0.442 -24.875 1.00 87.75 89 THR A CA 1
ATOM 658 C C . THR A 1 89 ? 17.479 0.823 -24.292 1.00 87.75 89 THR A C 1
ATOM 660 O O . THR A 1 89 ? 18.227 1.528 -24.973 1.00 87.75 89 THR A O 1
ATOM 663 N N . CYS A 1 90 ? 17.210 1.144 -23.022 1.00 85.12 90 CYS A N 1
ATOM 664 C CA . CYS A 1 90 ? 17.736 2.344 -22.380 1.00 85.12 90 CYS A CA 1
ATOM 665 C C . CYS A 1 90 ? 19.226 2.217 -22.031 1.00 85.12 90 CYS A C 1
ATOM 667 O O . CYS A 1 90 ? 19.687 1.211 -21.494 1.00 85.12 90 CYS A O 1
ATOM 669 N N . LYS A 1 91 ? 19.976 3.311 -22.210 1.00 85.94 91 LYS A N 1
ATOM 670 C CA . LYS A 1 91 ? 21.347 3.428 -21.686 1.00 85.94 91 LYS A CA 1
ATOM 671 C C . LYS A 1 91 ? 21.336 3.435 -20.152 1.00 85.94 91 LYS A C 1
ATOM 673 O O . LYS A 1 91 ? 20.478 4.073 -19.544 1.00 85.94 91 LYS A O 1
ATOM 678 N N . ARG A 1 92 ? 22.353 2.837 -19.516 1.00 80.25 92 ARG A N 1
ATOM 679 C CA . ARG A 1 92 ? 22.492 2.784 -18.040 1.00 80.25 92 ARG A CA 1
ATOM 680 C C . ARG A 1 92 ? 22.408 4.163 -17.372 1.00 80.25 92 ARG A C 1
ATOM 682 O O . ARG A 1 92 ? 21.783 4.302 -16.327 1.00 80.25 92 ARG A O 1
ATOM 689 N N . SER A 1 93 ? 23.003 5.188 -17.985 1.00 82.12 93 SER A N 1
ATOM 690 C CA . SER A 1 93 ? 22.941 6.571 -17.493 1.00 82.12 93 SER A CA 1
ATOM 691 C C . SER A 1 93 ? 21.522 7.144 -17.521 1.00 82.12 93 SER A C 1
ATOM 693 O O . SER A 1 93 ? 21.124 7.826 -16.581 1.00 82.12 93 SER A O 1
ATOM 695 N N . SER A 1 94 ? 20.742 6.826 -18.558 1.00 85.31 94 SER A N 1
ATOM 696 C CA . SER A 1 94 ? 19.340 7.235 -18.679 1.00 85.31 94 SER A CA 1
ATOM 697 C C . SER A 1 94 ? 18.475 6.562 -17.616 1.00 85.31 94 SER A C 1
ATOM 699 O O . SER A 1 94 ? 17.710 7.248 -16.944 1.00 85.31 94 SER A O 1
ATOM 701 N N . VAL A 1 95 ? 18.669 5.260 -17.385 1.00 82.94 95 VAL A N 1
ATOM 702 C CA . VAL A 1 95 ? 17.980 4.526 -16.313 1.00 82.94 95 VAL A CA 1
ATOM 703 C C . VAL A 1 95 ? 18.314 5.113 -14.939 1.00 82.94 95 VAL A C 1
ATOM 705 O O . VAL A 1 95 ? 17.418 5.398 -14.149 1.00 82.94 95 VAL A O 1
ATOM 708 N N . ARG A 1 96 ? 19.598 5.384 -14.671 1.00 80.75 96 ARG A N 1
ATOM 709 C CA . ARG A 1 96 ? 20.033 6.015 -13.418 1.00 80.75 96 ARG A CA 1
ATOM 710 C C . ARG A 1 96 ? 19.435 7.392 -13.212 1.00 80.75 96 ARG A C 1
ATOM 712 O O . ARG A 1 96 ? 18.983 7.693 -12.112 1.00 80.75 96 ARG A O 1
ATOM 719 N N . HIS A 1 97 ? 19.420 8.214 -14.252 1.00 82.69 97 HIS A N 1
ATOM 720 C CA . HIS A 1 97 ? 18.828 9.538 -14.171 1.00 82.69 97 HIS A CA 1
ATOM 721 C C . HIS A 1 97 ? 17.312 9.474 -13.932 1.00 82.69 97 HIS A C 1
ATOM 723 O O . HIS A 1 97 ? 16.797 10.254 -13.136 1.00 82.69 97 HIS A O 1
ATOM 729 N N . HIS A 1 98 ? 16.613 8.535 -14.578 1.00 83.56 98 HIS A N 1
ATOM 730 C CA . HIS A 1 98 ? 15.179 8.298 -14.388 1.00 83.56 98 HIS A CA 1
ATOM 731 C C . HIS A 1 98 ? 14.859 7.915 -12.940 1.00 83.56 98 HIS A C 1
ATOM 733 O O . HIS A 1 98 ? 14.161 8.649 -12.244 1.00 83.56 98 HIS A O 1
ATOM 739 N N . LEU A 1 99 ? 15.483 6.849 -12.437 1.00 79.62 99 LEU A N 1
ATOM 740 C CA . LEU A 1 99 ? 15.280 6.341 -11.078 1.00 79.62 99 LEU A CA 1
ATOM 741 C C . LEU A 1 99 ? 15.700 7.335 -9.980 1.00 79.62 99 LEU A C 1
ATOM 743 O O . LEU A 1 99 ? 15.074 7.397 -8.922 1.00 79.62 99 LEU A O 1
ATOM 747 N N . ALA A 1 100 ? 16.703 8.181 -10.233 1.00 79.44 100 ALA A N 1
ATOM 748 C CA . ALA A 1 100 ? 17.092 9.238 -9.298 1.00 79.44 100 ALA A CA 1
ATOM 749 C C . ALA A 1 100 ? 15.980 10.281 -9.070 1.00 79.44 100 ALA A C 1
ATOM 751 O O . ALA A 1 100 ? 15.940 10.911 -8.012 1.00 79.44 100 ALA A O 1
ATOM 752 N N . LYS A 1 101 ? 15.063 10.478 -10.031 1.00 80.44 101 LYS A N 1
ATOM 753 C CA . LYS A 1 101 ? 13.889 11.347 -9.839 1.00 80.44 101 LYS A CA 1
ATOM 754 C C . LYS A 1 101 ? 12.915 10.748 -8.832 1.00 80.44 101 LYS A C 1
ATOM 756 O O . LYS A 1 101 ? 12.346 11.489 -8.034 1.00 80.44 101 LYS A O 1
ATOM 761 N N . LEU A 1 102 ? 12.763 9.427 -8.860 1.00 77.19 102 LEU A N 1
ATOM 762 C CA . LEU A 1 102 ? 11.897 8.693 -7.952 1.00 77.19 102 LEU A CA 1
ATOM 763 C C . LEU A 1 102 ? 12.451 8.679 -6.522 1.00 77.19 102 LEU A C 1
ATOM 765 O O . LEU A 1 102 ? 11.705 8.925 -5.581 1.00 77.19 102 LEU A O 1
ATOM 769 N N . GLY A 1 103 ? 13.769 8.511 -6.357 1.00 70.81 103 GLY A N 1
ATOM 770 C CA . GLY A 1 103 ? 14.422 8.569 -5.041 1.00 70.81 103 GLY A CA 1
ATOM 771 C C . GLY A 1 103 ? 14.198 9.895 -4.299 1.00 70.81 103 GLY A C 1
ATOM 772 O O . GLY A 1 103 ? 14.030 9.906 -3.084 1.00 70.81 103 GLY A O 1
ATOM 773 N N . ARG A 1 104 ? 14.064 11.024 -5.015 1.00 73.31 104 ARG A N 1
ATOM 774 C CA . ARG A 1 104 ? 13.709 12.318 -4.392 1.00 73.31 104 ARG A CA 1
ATOM 775 C C . ARG A 1 104 ? 12.315 12.336 -3.758 1.00 73.31 104 ARG A C 1
ATOM 777 O O . ARG A 1 104 ? 12.036 13.233 -2.972 1.00 73.31 104 ARG A O 1
ATOM 784 N N . ARG A 1 105 ? 11.456 11.367 -4.083 1.00 73.06 105 ARG A N 1
ATOM 785 C CA . ARG A 1 105 ? 10.092 11.218 -3.560 1.00 73.06 105 ARG A CA 1
ATOM 786 C C . ARG A 1 105 ? 9.970 10.108 -2.508 1.00 73.06 105 ARG A C 1
ATOM 788 O O . ARG A 1 105 ? 8.879 9.914 -1.991 1.00 73.06 105 ARG A O 1
ATOM 795 N N . GLU A 1 106 ? 11.062 9.426 -2.136 1.00 73.56 106 GLU A N 1
ATOM 796 C CA . GLU A 1 106 ? 11.063 8.346 -1.122 1.00 73.56 106 GLU A CA 1
ATOM 797 C C . GLU A 1 106 ? 10.393 8.791 0.183 1.00 73.56 106 GLU A C 1
ATOM 799 O O . GLU A 1 106 ? 9.499 8.141 0.721 1.00 73.56 106 GLU A O 1
ATOM 804 N N . HIS A 1 107 ? 10.727 9.998 0.629 1.00 75.06 107 HIS A N 1
ATOM 805 C CA . HIS A 1 107 ? 10.149 10.611 1.814 1.00 75.06 107 HIS A CA 1
ATOM 806 C C . HIS A 1 107 ? 8.710 11.134 1.619 1.00 75.06 107 HIS A C 1
ATOM 808 O O . HIS A 1 107 ? 8.256 11.887 2.465 1.00 75.06 107 HIS A O 1
ATOM 814 N N . GLN A 1 108 ? 7.969 10.787 0.571 1.00 82.94 108 GLN A N 1
ATOM 815 C CA . GLN A 1 108 ? 6.565 11.213 0.387 1.00 82.94 108 GLN A CA 1
ATOM 816 C C . GLN A 1 108 ? 5.613 10.035 0.187 1.00 82.94 108 GLN A C 1
ATOM 818 O O . GLN A 1 108 ? 4.406 10.225 0.100 1.00 82.94 108 GLN A O 1
ATOM 823 N N . VAL A 1 109 ? 6.161 8.826 0.122 1.00 88.06 109 VAL A N 1
ATOM 824 C CA . VAL A 1 109 ? 5.425 7.607 -0.185 1.00 88.06 109 VAL A CA 1
ATOM 825 C C . VAL A 1 109 ? 5.418 6.734 1.061 1.00 88.06 109 VAL A C 1
ATOM 827 O O . VAL A 1 109 ? 6.454 6.568 1.715 1.00 88.06 109 VAL A O 1
ATOM 830 N N . ASP A 1 110 ? 4.244 6.214 1.395 1.00 91.19 110 ASP A N 1
ATOM 831 C CA . ASP A 1 110 ? 4.041 5.316 2.529 1.00 91.19 110 ASP A CA 1
ATOM 832 C C . ASP A 1 110 ? 4.184 3.852 2.091 1.00 91.19 110 ASP A C 1
ATOM 834 O O . ASP A 1 110 ? 4.795 3.057 2.805 1.00 91.19 110 ASP A O 1
ATOM 838 N N . ILE A 1 111 ? 3.662 3.519 0.904 1.00 91.19 111 ILE A N 1
ATOM 839 C CA . ILE A 1 111 ? 3.600 2.156 0.363 1.00 91.19 111 ILE A CA 1
ATOM 840 C C . ILE A 1 111 ? 4.380 2.092 -0.948 1.00 91.19 111 ILE A C 1
ATOM 842 O O . ILE A 1 111 ? 4.049 2.759 -1.928 1.00 91.19 111 ILE A O 1
ATOM 846 N N . TRP A 1 112 ? 5.401 1.250 -0.982 1.00 87.94 112 TRP A N 1
ATOM 847 C CA . TRP A 1 112 ? 6.108 0.899 -2.200 1.00 87.94 112 TRP A CA 1
ATOM 848 C C . TRP A 1 112 ? 5.799 -0.546 -2.543 1.00 87.94 112 TRP A C 1
ATOM 850 O O . TRP A 1 112 ? 5.831 -1.414 -1.674 1.00 87.94 112 TRP A O 1
ATOM 860 N N . LEU A 1 113 ? 5.540 -0.822 -3.814 1.00 85.50 113 LEU A N 1
ATOM 861 C CA . LEU A 1 113 ? 5.354 -2.188 -4.265 1.00 85.50 113 LEU A CA 1
ATOM 862 C C . LEU A 1 113 ? 6.052 -2.409 -5.597 1.00 85.50 113 LEU A C 1
ATOM 864 O O . LEU A 1 113 ? 5.898 -1.615 -6.523 1.00 85.50 113 LEU A O 1
ATOM 868 N N . ASP A 1 114 ? 6.803 -3.501 -5.692 1.00 78.44 114 ASP A N 1
ATOM 869 C CA . ASP A 1 114 ? 7.240 -4.028 -6.978 1.00 78.44 114 ASP A CA 1
ATOM 870 C C . ASP A 1 114 ? 6.087 -4.829 -7.590 1.00 78.44 114 ASP A C 1
ATOM 872 O O . ASP A 1 114 ? 5.793 -5.956 -7.192 1.00 78.44 114 ASP A O 1
ATOM 876 N N . ALA A 1 115 ? 5.412 -4.220 -8.556 1.00 70.56 115 ALA A N 1
ATOM 877 C CA . ALA A 1 115 ? 4.410 -4.854 -9.392 1.00 70.56 115 ALA A CA 1
ATOM 878 C C . ALA A 1 115 ? 5.100 -5.653 -10.509 1.00 70.56 115 ALA A C 1
ATOM 880 O O . ALA A 1 115 ? 4.928 -5.385 -11.702 1.00 70.56 115 ALA A O 1
ATOM 881 N N . CYS A 1 116 ? 5.904 -6.644 -10.117 1.00 61.22 116 CYS A N 1
ATOM 882 C CA . CYS A 1 116 ? 6.372 -7.663 -11.043 1.00 61.22 116 CYS A CA 1
ATOM 883 C C . CYS A 1 116 ? 5.169 -8.450 -11.579 1.00 61.22 116 CYS A C 1
ATOM 885 O O . CYS A 1 116 ? 4.221 -8.747 -10.854 1.00 61.22 116 CYS A O 1
ATOM 887 N N . ARG A 1 117 ? 5.224 -8.783 -12.872 1.00 57.06 117 ARG A N 1
ATOM 888 C CA . ARG A 1 117 ? 4.163 -9.487 -13.602 1.00 57.06 117 ARG A CA 1
ATOM 889 C C . ARG A 1 117 ? 3.645 -10.716 -12.835 1.00 57.06 117 ARG A C 1
ATOM 891 O O . ARG A 1 117 ? 4.450 -11.528 -12.372 1.00 57.06 117 ARG A O 1
ATOM 898 N N . ALA A 1 118 ? 2.323 -10.886 -12.838 1.00 54.78 118 ALA A N 1
ATOM 899 C CA . ALA A 1 118 ? 1.639 -12.158 -12.613 1.00 54.78 118 ALA A CA 1
ATOM 900 C C . ALA A 1 118 ? 2.366 -13.312 -13.332 1.00 54.78 118 ALA A C 1
ATOM 902 O O . ALA A 1 118 ? 2.796 -13.172 -14.490 1.00 54.78 118 ALA A O 1
ATOM 903 N N . LYS A 1 119 ? 2.557 -14.459 -12.672 1.00 52.78 119 LYS A N 1
ATOM 904 C CA . LYS A 1 119 ? 3.182 -15.609 -13.344 1.00 52.78 119 LYS A CA 1
ATOM 905 C C . LYS A 1 119 ? 2.215 -16.104 -14.435 1.00 52.78 119 LYS A C 1
ATOM 907 O O . LYS A 1 119 ? 1.005 -16.039 -14.281 1.00 52.78 119 LYS A O 1
ATOM 912 N N . LEU A 1 120 ? 2.750 -16.637 -15.541 1.00 44.56 120 LEU A N 1
ATOM 913 C CA . LEU A 1 120 ? 1.980 -17.210 -16.666 1.00 44.56 120 LEU A CA 1
ATOM 914 C C . LEU A 1 120 ? 0.742 -18.078 -16.303 1.00 44.56 120 LEU A C 1
ATOM 916 O O . LEU A 1 120 ? -0.208 -18.007 -17.077 1.00 44.56 120 LEU A O 1
ATOM 920 N N . PRO A 1 121 ? 0.680 -18.844 -15.189 1.00 46.81 121 PRO A N 1
ATOM 921 C CA . PRO A 1 121 ? -0.546 -19.553 -14.792 1.00 46.81 121 PRO A CA 1
ATOM 922 C C . PRO A 1 121 ? -1.746 -18.676 -14.374 1.00 46.81 121 PRO A C 1
ATOM 924 O O . PRO A 1 121 ? -2.816 -19.227 -14.156 1.00 46.81 121 PRO A O 1
ATOM 927 N N . GLU A 1 122 ? -1.617 -17.350 -14.274 1.00 51.41 122 GLU A N 1
ATOM 928 C CA . GLU A 1 122 ? -2.715 -16.446 -13.869 1.00 51.41 122 GLU A CA 1
ATOM 929 C C . GLU A 1 122 ? -3.564 -15.945 -15.061 1.00 51.41 122 GLU A C 1
ATOM 931 O O . GLU A 1 122 ? -4.583 -15.282 -14.877 1.00 51.41 122 GLU A O 1
ATOM 936 N N . ILE A 1 123 ? -3.182 -16.277 -16.303 1.00 47.62 123 ILE A N 1
ATOM 937 C CA . ILE A 1 123 ? -3.971 -15.965 -17.504 1.00 47.62 123 ILE A CA 1
ATOM 938 C C . ILE A 1 123 ? -5.109 -16.992 -17.611 1.00 47.62 123 ILE A C 1
ATOM 940 O O . ILE A 1 123 ? -4.894 -18.104 -18.088 1.00 47.62 123 ILE A O 1
ATOM 944 N N . GLY A 1 124 ? -6.311 -16.616 -17.168 1.00 50.59 124 GLY A N 1
ATOM 945 C CA . GLY A 1 124 ? -7.499 -17.484 -17.173 1.00 50.59 124 GLY A CA 1
ATOM 946 C C . GLY A 1 124 ? -7.885 -18.063 -15.809 1.00 50.59 124 GLY A C 1
ATOM 947 O O . GLY A 1 124 ? -8.664 -19.012 -15.766 1.00 50.59 124 GLY A O 1
ATOM 948 N N . ALA A 1 125 ? -7.348 -17.513 -14.714 1.00 58.94 125 ALA A N 1
ATOM 949 C CA . ALA A 1 125 ? -7.853 -17.784 -13.370 1.00 58.94 125 ALA A CA 1
ATOM 950 C C . ALA A 1 125 ? -9.304 -17.289 -13.216 1.00 58.94 125 ALA A C 1
ATOM 952 O O . ALA A 1 125 ? -9.742 -16.396 -13.950 1.00 58.94 125 ALA A O 1
ATOM 953 N N . GLU A 1 126 ? -10.050 -17.878 -12.276 1.00 60.72 126 GLU A N 1
ATOM 954 C CA . GLU A 1 126 ? -11.369 -17.355 -11.912 1.00 60.72 126 GLU A CA 1
ATOM 955 C C . GLU A 1 126 ? -11.249 -15.889 -11.464 1.00 60.72 126 GLU A C 1
ATOM 957 O O . GLU A 1 126 ? -10.196 -15.498 -10.949 1.00 60.72 126 GLU A O 1
ATOM 962 N N . PRO A 1 127 ? -12.288 -15.062 -11.689 1.00 63.53 127 PRO A N 1
ATOM 963 C CA . PRO A 1 127 ? -12.308 -13.702 -11.179 1.00 63.53 127 PRO A CA 1
ATOM 964 C C . PRO A 1 127 ? -11.995 -13.710 -9.689 1.00 63.53 127 PRO A C 1
ATOM 966 O O . PRO A 1 127 ? -12.530 -14.533 -8.941 1.00 63.53 127 PRO A O 1
ATOM 969 N N . ASP A 1 128 ? -11.147 -12.777 -9.275 1.00 68.31 128 ASP A N 1
ATOM 970 C CA . ASP A 1 128 ? -10.875 -12.586 -7.860 1.00 68.31 128 ASP A CA 1
ATOM 971 C C . ASP A 1 128 ? -12.152 -12.151 -7.129 1.00 68.31 128 ASP A C 1
ATOM 973 O O . ASP A 1 128 ? -13.212 -11.933 -7.727 1.00 68.31 128 ASP A O 1
ATOM 977 N N . GLU A 1 129 ? -12.054 -12.021 -5.807 1.00 81.50 129 GLU A N 1
ATOM 978 C CA . GLU A 1 129 ? -13.147 -11.496 -4.996 1.00 81.50 129 GLU A CA 1
ATOM 979 C C . GLU A 1 129 ? -13.811 -10.260 -5.645 1.00 81.50 129 GLU A C 1
ATOM 981 O O . GLU A 1 129 ? -13.117 -9.375 -6.162 1.00 81.50 129 GLU A O 1
ATOM 986 N N . PRO A 1 130 ? -15.154 -10.169 -5.638 1.00 86.94 130 PRO A N 1
ATOM 987 C CA . PRO A 1 130 ? -15.831 -9.047 -6.264 1.00 86.94 130 PRO A CA 1
ATOM 988 C C . PRO A 1 130 ? -15.389 -7.720 -5.649 1.00 86.94 130 PRO A C 1
ATOM 990 O O . PRO A 1 130 ? -15.340 -7.580 -4.425 1.00 86.94 130 PRO A O 1
ATOM 993 N N . GLU A 1 131 ? -15.180 -6.704 -6.490 1.00 88.75 131 GLU A N 1
ATOM 994 C CA . GLU A 1 131 ? -14.774 -5.366 -6.043 1.00 88.75 131 GLU A CA 1
ATOM 995 C C . GLU A 1 131 ? -15.710 -4.783 -4.976 1.00 88.75 131 GLU A C 1
ATOM 997 O O . GLU A 1 131 ? -15.278 -4.011 -4.125 1.00 88.75 131 GLU A O 1
ATOM 1002 N N . THR A 1 132 ? -16.992 -5.153 -4.993 1.00 90.00 132 THR A N 1
ATOM 1003 C CA . THR A 1 132 ? -17.961 -4.725 -3.978 1.00 90.00 132 THR A CA 1
ATOM 1004 C C . THR A 1 132 ? -17.558 -5.156 -2.570 1.00 90.00 132 THR A C 1
ATOM 1006 O O . THR A 1 132 ? -17.736 -4.378 -1.638 1.00 90.00 132 THR A O 1
ATOM 1009 N N . VAL A 1 133 ? -16.976 -6.349 -2.419 1.00 91.62 133 VAL A N 1
ATOM 1010 C CA . VAL A 1 133 ? -16.514 -6.881 -1.128 1.00 91.62 133 VAL A CA 1
ATOM 1011 C C . VAL A 1 133 ? -15.281 -6.112 -0.650 1.00 91.62 133 VAL A C 1
ATOM 1013 O O . VAL A 1 133 ? -15.210 -5.700 0.508 1.00 91.62 133 VAL A O 1
ATOM 1016 N N . THR A 1 134 ? -14.329 -5.845 -1.549 1.00 91.00 134 THR A N 1
ATOM 1017 C CA . THR A 1 134 ? -13.151 -5.020 -1.242 1.00 91.00 134 THR A CA 1
ATOM 1018 C C . THR A 1 134 ? -13.558 -3.584 -0.887 1.00 91.00 134 THR A C 1
ATOM 1020 O O . THR A 1 134 ? -13.079 -3.018 0.094 1.00 91.00 134 THR A O 1
ATOM 1023 N N . ALA A 1 135 ? -14.489 -2.988 -1.638 1.00 92.81 135 ALA A N 1
ATOM 1024 C CA . ALA A 1 135 ? -15.000 -1.644 -1.374 1.00 92.81 135 ALA A CA 1
ATOM 1025 C C . ALA A 1 135 ? -15.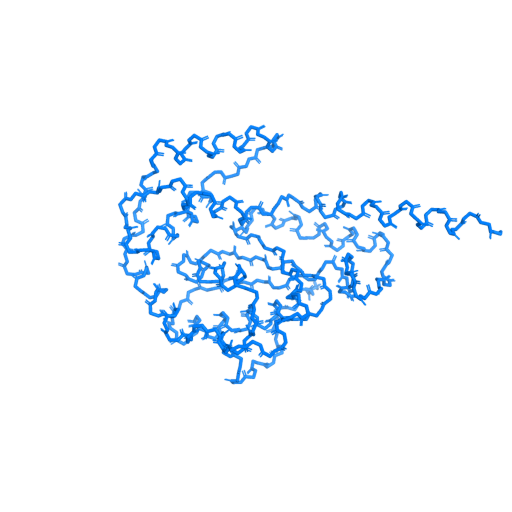707 -1.557 -0.013 1.00 92.81 135 ALA A C 1
ATOM 1027 O O . ALA A 1 135 ? -15.506 -0.590 0.722 1.00 92.81 135 ALA A O 1
ATOM 1028 N N . GLU A 1 136 ? -16.491 -2.570 0.361 1.00 93.81 136 GLU A N 1
ATOM 1029 C CA . GLU A 1 136 ? -17.133 -2.638 1.675 1.00 93.81 136 GLU A CA 1
ATOM 1030 C C . GLU A 1 136 ? -16.106 -2.675 2.816 1.00 93.81 136 GLU A C 1
ATOM 1032 O O . GLU A 1 136 ? -16.249 -1.926 3.789 1.00 93.81 136 GLU A O 1
ATOM 1037 N N . ARG A 1 137 ? -15.031 -3.463 2.675 1.00 94.12 137 ARG A N 1
ATOM 1038 C CA . ARG A 1 137 ? -13.914 -3.491 3.635 1.00 94.12 137 ARG A CA 1
ATOM 1039 C C . ARG A 1 137 ? -13.239 -2.132 3.779 1.00 94.12 137 ARG A C 1
ATOM 1041 O O . ARG A 1 137 ? -13.087 -1.645 4.900 1.00 94.12 137 ARG A O 1
ATOM 1048 N N . ILE A 1 138 ? -12.914 -1.479 2.662 1.00 94.44 138 ILE A N 1
ATOM 1049 C CA . ILE A 1 138 ? -12.298 -0.141 2.644 1.00 94.44 138 ILE A CA 1
ATOM 1050 C C . ILE A 1 138 ? -13.177 0.874 3.385 1.00 94.44 138 ILE A C 1
ATOM 1052 O O . ILE A 1 138 ? -12.701 1.614 4.249 1.00 94.44 138 ILE A O 1
ATOM 1056 N N . LEU A 1 139 ? -14.473 0.901 3.067 1.00 94.38 139 LEU A N 1
ATOM 1057 C CA . LEU A 1 139 ? -15.425 1.835 3.665 1.00 94.38 139 LEU A CA 1
ATOM 1058 C C . LEU A 1 139 ? -15.638 1.571 5.154 1.00 94.38 139 LEU A C 1
ATOM 1060 O O . LEU A 1 139 ? -15.753 2.513 5.938 1.00 94.38 139 LEU A O 1
ATOM 1064 N N . THR A 1 140 ? -15.689 0.301 5.551 1.00 93.44 140 THR A N 1
ATOM 1065 C CA . THR A 1 140 ? -15.832 -0.096 6.954 1.00 93.44 140 THR A CA 1
ATOM 1066 C C . THR A 1 140 ? -14.605 0.323 7.757 1.00 93.44 140 THR A C 1
ATOM 1068 O O . THR A 1 140 ? -14.749 0.982 8.787 1.00 93.44 140 THR A O 1
ATOM 1071 N N . ALA A 1 141 ? -13.402 0.070 7.237 1.00 92.00 141 ALA A N 1
ATOM 1072 C CA . ALA A 1 141 ? -12.151 0.506 7.851 1.00 92.00 141 ALA A CA 1
ATOM 1073 C C . ALA A 1 141 ? -12.052 2.035 7.978 1.00 92.00 141 ALA A C 1
ATOM 1075 O O . ALA A 1 141 ? -11.532 2.544 8.971 1.00 92.00 141 ALA A O 1
ATOM 1076 N N . GLY A 1 142 ? -12.562 2.775 6.988 1.00 87.75 142 GLY A N 1
ATOM 1077 C CA . GLY A 1 142 ? -12.571 4.239 6.981 1.00 87.75 142 GLY A CA 1
ATOM 1078 C C . GLY A 1 142 ? -13.487 4.874 8.035 1.00 87.75 142 GLY A C 1
ATOM 1079 O O . GLY A 1 142 ? -13.259 6.023 8.414 1.00 87.75 142 GLY A O 1
ATOM 1080 N N . LYS A 1 143 ? -14.496 4.138 8.523 1.00 88.06 143 LYS A N 1
ATOM 1081 C CA . LYS A 1 143 ? -15.401 4.576 9.604 1.00 88.06 143 LYS A CA 1
ATOM 1082 C C . LYS A 1 143 ? -14.805 4.378 10.996 1.00 88.06 143 LYS A C 1
ATOM 1084 O O . LYS A 1 143 ? -15.254 5.025 11.940 1.00 88.06 143 LYS A O 1
ATOM 1089 N N . LEU A 1 144 ? -13.832 3.479 11.136 1.00 86.69 144 LEU A N 1
ATOM 1090 C CA . LEU A 1 144 ? -13.180 3.233 12.414 1.00 86.69 144 LEU A CA 1
ATOM 1091 C C . LEU A 1 144 ? -12.294 4.430 12.804 1.00 86.69 144 LEU A C 1
ATOM 1093 O O . LEU A 1 144 ? -11.693 5.063 11.927 1.00 86.69 144 LEU A O 1
ATOM 1097 N N . PRO A 1 145 ? -12.183 4.752 14.107 1.00 81.50 145 PRO A N 1
ATOM 1098 C CA . PRO A 1 145 ? -11.358 5.858 14.570 1.00 81.50 145 PRO A CA 1
ATOM 1099 C C . PRO A 1 145 ? -9.926 5.772 14.036 1.00 81.50 145 PRO A C 1
ATOM 1101 O O . PRO A 1 145 ? -9.279 4.726 14.076 1.00 81.50 145 PRO A O 1
ATOM 1104 N N . LYS A 1 146 ? -9.412 6.907 13.552 1.00 76.56 146 LYS A N 1
ATOM 1105 C CA . LYS A 1 146 ? -8.011 7.051 13.119 1.00 76.56 146 LYS A CA 1
ATOM 1106 C C . LYS A 1 146 ? -7.056 7.338 14.279 1.00 76.56 146 LYS A C 1
ATOM 1108 O O . LYS A 1 146 ? -5.908 7.707 14.033 1.00 76.56 146 LYS A O 1
ATOM 1113 N N . GLU A 1 147 ? -7.540 7.234 15.515 1.00 69.19 147 GLU A N 1
ATOM 1114 C CA . GLU A 1 147 ? -6.716 7.373 16.711 1.00 69.19 147 GLU A CA 1
ATOM 1115 C C . GLU A 1 147 ? -5.534 6.404 16.665 1.00 69.19 147 GLU A C 1
ATOM 1117 O O . GLU A 1 147 ? -5.509 5.443 15.893 1.00 69.19 147 GLU A O 1
ATOM 1122 N N . LYS A 1 148 ? -4.498 6.714 17.442 1.00 69.38 148 LYS A N 1
ATOM 1123 C CA . LYS A 1 148 ? -3.230 5.995 17.396 1.00 69.38 148 LYS A CA 1
ATOM 1124 C C . LYS A 1 148 ? -3.435 4.578 17.936 1.00 69.38 148 LYS A C 1
ATOM 1126 O O . LYS A 1 148 ? -3.319 4.368 19.134 1.00 69.38 148 LYS A O 1
ATOM 1131 N N . THR A 1 149 ? -3.727 3.631 17.047 1.00 81.75 149 THR A N 1
ATOM 1132 C CA . THR A 1 149 ? -3.757 2.203 17.368 1.00 81.75 149 THR A CA 1
ATOM 1133 C C . THR A 1 149 ? -2.411 1.827 17.977 1.00 81.75 149 THR A C 1
ATOM 1135 O O . THR A 1 149 ? -1.360 2.064 17.369 1.00 81.75 149 THR A O 1
ATOM 1138 N N . GLU A 1 150 ? -2.433 1.314 19.202 1.00 88.25 150 GLU A N 1
ATOM 1139 C CA . GLU A 1 150 ? -1.206 0.992 19.916 1.00 88.25 150 GLU A CA 1
ATOM 1140 C C . GLU A 1 150 ? -0.656 -0.347 19.415 1.00 88.25 150 GLU A C 1
ATOM 1142 O O . GLU A 1 150 ? -1.413 -1.306 19.247 1.00 88.25 150 GLU A O 1
ATOM 1147 N N . PRO A 1 151 ? 0.645 -0.430 19.099 1.00 93.06 151 PRO A N 1
ATOM 1148 C CA . PRO A 1 151 ? 1.254 -1.694 18.733 1.00 93.06 151 PRO A CA 1
ATOM 1149 C C . PRO A 1 151 ? 1.535 -2.555 19.956 1.00 93.06 151 PRO A C 1
ATOM 1151 O O . PRO A 1 151 ? 2.050 -2.065 20.963 1.00 93.06 151 PRO A O 1
ATOM 1154 N N . GLU A 1 152 ? 1.266 -3.853 19.825 1.00 95.06 152 GLU A N 1
ATOM 1155 C CA . GLU A 1 152 ? 1.687 -4.838 20.815 1.00 95.06 152 GLU A CA 1
ATOM 1156 C C . GLU A 1 152 ? 3.220 -4.915 20.877 1.00 95.06 152 GLU A C 1
ATOM 1158 O O . GLU A 1 152 ? 3.954 -4.458 19.984 1.00 95.06 152 GLU A O 1
ATOM 1163 N N . LYS A 1 153 ? 3.721 -5.521 21.950 1.00 95.75 153 LYS A N 1
ATOM 1164 C CA . LYS A 1 153 ? 5.158 -5.635 22.191 1.00 95.75 153 LYS A CA 1
ATOM 1165 C C . LYS A 1 153 ? 5.856 -6.385 21.052 1.00 95.75 153 LYS A C 1
ATOM 1167 O O . LYS A 1 153 ? 6.874 -5.916 20.548 1.00 95.75 153 LYS A O 1
ATOM 1172 N N . GLU A 1 154 ? 5.276 -7.490 20.606 1.00 96.50 154 GLU A N 1
ATOM 1173 C CA . GLU A 1 154 ? 5.775 -8.362 19.544 1.00 96.50 154 GLU A CA 1
ATOM 1174 C C . GLU A 1 154 ? 5.845 -7.625 18.195 1.00 96.50 154 GLU A C 1
ATOM 1176 O O . GLU A 1 154 ? 6.818 -7.768 17.451 1.00 96.50 154 GLU A O 1
ATOM 1181 N N . ALA A 1 155 ? 4.864 -6.765 17.895 1.00 96.00 155 ALA A N 1
ATOM 1182 C CA . ALA A 1 155 ? 4.883 -5.918 16.704 1.00 96.00 155 ALA A CA 1
ATOM 1183 C C . ALA A 1 155 ? 6.040 -4.908 16.740 1.00 96.00 155 ALA A C 1
ATOM 1185 O O . ALA A 1 155 ? 6.741 -4.719 15.742 1.00 96.00 155 ALA A O 1
ATOM 1186 N N . MET A 1 156 ? 6.279 -4.277 17.893 1.00 95.62 156 MET A N 1
ATOM 1187 C CA . MET A 1 156 ? 7.410 -3.361 18.059 1.00 95.62 156 MET A CA 1
ATOM 1188 C C . MET A 1 156 ? 8.760 -4.081 18.020 1.00 95.62 156 MET A C 1
ATOM 1190 O O . MET A 1 156 ? 9.712 -3.560 17.437 1.00 95.62 156 MET A O 1
ATOM 1194 N N . GLU A 1 157 ? 8.860 -5.279 18.596 1.00 96.25 157 GLU A N 1
ATOM 1195 C CA . GLU A 1 157 ? 10.060 -6.116 18.517 1.00 96.25 157 GLU A CA 1
ATOM 1196 C C . GLU A 1 157 ? 10.389 -6.490 17.069 1.00 96.25 157 GLU A C 1
ATOM 1198 O O . GLU A 1 157 ? 11.540 -6.335 16.650 1.00 96.25 157 GLU A O 1
ATOM 1203 N N . LEU A 1 158 ? 9.382 -6.884 16.281 1.00 95.75 158 LEU A N 1
ATOM 1204 C CA . LEU A 1 158 ? 9.542 -7.168 14.856 1.00 95.75 158 LEU A CA 1
ATOM 1205 C C . LEU A 1 158 ? 10.052 -5.942 14.088 1.00 95.75 158 LEU A C 1
ATOM 1207 O O . LEU A 1 158 ? 11.011 -6.047 13.319 1.00 95.75 158 LEU A O 1
ATOM 1211 N N . LEU A 1 159 ? 9.447 -4.772 14.319 1.00 93.31 159 LEU A N 1
ATOM 1212 C CA . LEU A 1 159 ? 9.862 -3.529 13.673 1.00 93.31 159 LEU A CA 1
ATOM 1213 C C . LEU A 1 159 ? 11.314 -3.174 14.015 1.00 93.31 159 LEU A C 1
ATOM 1215 O O . LEU A 1 159 ? 12.106 -2.886 13.116 1.00 93.31 159 LEU A O 1
ATOM 1219 N N . ASN A 1 160 ? 11.687 -3.251 15.293 1.00 92.94 160 ASN A N 1
ATOM 1220 C CA . ASN A 1 160 ? 13.043 -2.958 15.757 1.00 92.94 160 ASN A CA 1
ATOM 1221 C C . ASN A 1 160 ? 14.075 -3.942 15.178 1.00 92.94 160 ASN A C 1
ATOM 1223 O O . ASN A 1 160 ? 15.158 -3.533 14.747 1.00 92.94 160 ASN A O 1
ATOM 1227 N N . ALA A 1 161 ? 13.741 -5.236 15.132 1.00 92.81 161 ALA A N 1
ATOM 1228 C CA . ALA A 1 161 ? 14.592 -6.263 14.538 1.00 92.81 161 ALA A CA 1
ATOM 1229 C C . ALA A 1 161 ? 14.814 -6.007 13.041 1.00 92.81 161 ALA A C 1
ATOM 1231 O O . ALA A 1 161 ? 15.952 -6.046 12.565 1.00 92.81 161 ALA A O 1
ATOM 1232 N N . TRP A 1 162 ? 13.747 -5.670 12.313 1.00 91.25 162 TRP A N 1
ATOM 1233 C CA . TRP A 1 162 ? 13.831 -5.315 10.901 1.00 91.25 162 TRP A CA 1
ATOM 1234 C C . TRP A 1 162 ? 14.669 -4.050 10.673 1.00 91.25 162 TRP A C 1
ATOM 1236 O O . TRP A 1 162 ? 15.562 -4.057 9.827 1.00 91.25 162 TRP A O 1
ATOM 1246 N N . GLN A 1 163 ? 14.476 -2.989 11.462 1.00 88.12 163 GLN A N 1
ATOM 1247 C CA . GLN A 1 163 ? 15.291 -1.772 11.355 1.00 88.12 163 GLN A CA 1
ATOM 1248 C C . GLN A 1 163 ? 16.785 -2.052 11.542 1.00 88.12 163 GLN A C 1
ATOM 1250 O O . GLN A 1 163 ? 17.613 -1.551 10.777 1.00 88.12 163 GLN A O 1
ATOM 1255 N N . LYS A 1 164 ? 17.132 -2.888 12.529 1.00 88.62 164 LYS A N 1
ATOM 1256 C CA . LYS A 1 164 ? 18.515 -3.315 12.762 1.00 88.62 164 LYS A CA 1
ATOM 1257 C C . LYS A 1 164 ? 19.066 -4.114 11.580 1.00 88.62 164 LYS A C 1
ATOM 1259 O O . LYS A 1 164 ? 20.226 -3.932 11.223 1.00 88.62 164 LYS A O 1
ATOM 1264 N N . HIS A 1 165 ? 18.246 -4.971 10.971 1.00 86.38 165 HIS A N 1
ATOM 1265 C CA . HIS A 1 165 ? 18.636 -5.782 9.820 1.00 86.38 165 HIS A CA 1
ATOM 1266 C C . HIS A 1 165 ? 18.912 -4.941 8.566 1.00 86.38 165 HIS A C 1
ATOM 1268 O O . HIS A 1 165 ? 19.912 -5.168 7.891 1.00 86.38 165 HIS A O 1
ATOM 1274 N N . VAL A 1 166 ? 18.064 -3.951 8.264 1.00 82.19 166 VAL A N 1
ATOM 1275 C CA . VAL A 1 166 ? 18.216 -3.121 7.053 1.00 82.19 166 VAL A CA 1
ATOM 1276 C C . VAL A 1 166 ? 19.393 -2.138 7.171 1.00 82.19 166 VAL A C 1
ATOM 1278 O O . VAL A 1 166 ? 19.881 -1.638 6.160 1.00 82.19 166 VAL A O 1
ATOM 1281 N N . GLY A 1 167 ? 19.880 -1.852 8.385 1.00 78.56 167 GLY A N 1
ATOM 1282 C CA . GLY A 1 167 ? 21.104 -1.069 8.593 1.00 78.56 167 GLY A CA 1
ATOM 1283 C C . GLY A 1 167 ? 21.011 0.393 8.133 1.00 78.56 167 GLY A C 1
ATOM 1284 O O . GLY A 1 167 ? 22.034 1.027 7.881 1.00 78.56 167 GLY A O 1
ATOM 1285 N N . ARG A 1 168 ? 19.793 0.938 8.007 1.00 76.62 168 ARG A N 1
ATOM 1286 C CA . ARG A 1 168 ? 19.529 2.331 7.613 1.00 76.62 168 ARG A CA 1
ATOM 1287 C C . ARG A 1 168 ? 18.423 2.943 8.462 1.00 76.62 168 ARG A C 1
ATOM 1289 O O . ARG A 1 168 ? 17.567 2.233 8.983 1.00 76.62 168 ARG A O 1
ATOM 1296 N N . THR A 1 169 ? 18.402 4.269 8.548 1.00 75.31 169 THR A N 1
ATOM 1297 C CA . THR A 1 169 ? 17.297 4.986 9.193 1.00 75.31 169 THR A CA 1
ATOM 1298 C C . THR A 1 169 ? 16.019 4.798 8.384 1.00 75.31 169 THR A C 1
ATOM 1300 O O . THR A 1 169 ? 15.978 5.112 7.194 1.00 75.31 169 THR A O 1
ATOM 1303 N N . VAL A 1 170 ? 14.966 4.314 9.041 1.00 80.12 170 VAL A N 1
ATOM 1304 C CA . VAL A 1 170 ? 13.635 4.152 8.450 1.00 80.12 170 VAL A CA 1
ATOM 1305 C C . VAL A 1 170 ? 12.623 4.991 9.218 1.00 80.12 170 VAL A C 1
ATOM 1307 O O . VAL A 1 170 ? 12.701 5.110 10.439 1.00 80.12 170 VAL A O 1
ATOM 1310 N N . ASN A 1 171 ? 11.649 5.553 8.504 1.00 84.81 171 ASN A N 1
ATOM 1311 C CA . ASN A 1 171 ? 10.529 6.255 9.114 1.00 84.81 171 ASN A CA 1
ATOM 1312 C C . ASN A 1 171 ? 9.502 5.258 9.683 1.00 84.81 171 ASN A C 1
ATOM 1314 O O . ASN A 1 171 ? 8.534 4.889 9.018 1.00 84.81 171 ASN A O 1
ATOM 1318 N N . THR A 1 172 ? 9.705 4.839 10.931 1.00 89.06 172 THR A N 1
ATOM 1319 C CA . THR A 1 172 ? 8.798 3.933 11.662 1.00 89.06 172 THR A CA 1
ATOM 1320 C C . THR A 1 172 ? 7.391 4.486 11.805 1.00 89.06 172 THR A C 1
ATOM 1322 O O . THR A 1 172 ? 6.431 3.723 11.782 1.00 89.06 172 THR A O 1
ATOM 1325 N N . GLY A 1 173 ? 7.250 5.811 11.889 1.00 90.44 173 GLY A N 1
ATOM 1326 C CA . GLY A 1 173 ? 5.951 6.469 11.968 1.00 90.44 173 GLY A CA 1
ATOM 1327 C C . GLY A 1 173 ? 5.055 6.153 10.769 1.00 90.44 173 GLY A C 1
ATOM 1328 O O . GLY A 1 173 ? 3.845 6.050 10.934 1.00 90.44 173 GLY A O 1
ATOM 1329 N N . ARG A 1 174 ? 5.622 5.949 9.573 1.00 89.38 174 ARG A N 1
ATOM 1330 C CA . ARG A 1 174 ? 4.848 5.523 8.394 1.00 89.38 174 ARG A CA 1
ATOM 1331 C C . ARG A 1 174 ? 4.424 4.077 8.459 1.00 89.38 174 ARG A C 1
ATOM 1333 O O . ARG A 1 174 ? 3.266 3.780 8.202 1.00 89.38 174 ARG A O 1
ATOM 1340 N N . ILE A 1 175 ? 5.349 3.207 8.839 1.00 92.50 175 ILE A N 1
ATOM 1341 C CA . ILE A 1 175 ? 5.082 1.774 8.950 1.00 92.50 175 ILE A CA 1
ATOM 1342 C C . ILE A 1 175 ? 3.967 1.548 9.972 1.00 92.50 175 ILE A C 1
ATOM 1344 O O . ILE A 1 175 ? 3.012 0.841 9.682 1.00 92.50 175 ILE A O 1
ATOM 1348 N N . LEU A 1 176 ? 4.019 2.245 11.110 1.00 93.69 176 LEU A N 1
ATOM 1349 C CA . LEU A 1 176 ? 2.965 2.222 12.124 1.00 93.69 176 LEU A CA 1
ATOM 1350 C C . LEU A 1 176 ? 1.618 2.724 11.590 1.00 93.69 176 LEU A C 1
ATOM 1352 O O . LEU A 1 176 ? 0.590 2.118 11.873 1.00 93.69 176 LEU A O 1
ATOM 1356 N N . LYS A 1 177 ? 1.605 3.802 10.793 1.00 93.00 177 LYS A N 1
ATOM 1357 C CA . LYS A 1 177 ? 0.369 4.298 10.164 1.00 93.00 177 LYS A CA 1
ATOM 1358 C C . LYS A 1 177 ? -0.237 3.269 9.208 1.00 93.00 177 LYS A C 1
ATOM 1360 O O . LYS A 1 177 ? -1.445 3.060 9.245 1.00 93.00 177 LYS A O 1
ATOM 1365 N N . VAL A 1 178 ? 0.590 2.631 8.380 1.00 94.69 178 VAL A N 1
ATOM 1366 C CA . VAL A 1 178 ? 0.153 1.588 7.441 1.00 94.69 178 VAL A CA 1
ATOM 1367 C C . VAL A 1 178 ? -0.350 0.357 8.201 1.00 94.69 178 VAL A C 1
ATOM 1369 O O . VAL A 1 178 ? -1.445 -0.123 7.921 1.00 94.69 178 VAL A O 1
ATOM 1372 N N . ALA A 1 179 ? 0.381 -0.093 9.223 1.00 95.56 179 ALA A N 1
ATOM 1373 C CA . ALA A 1 179 ? -0.012 -1.214 10.076 1.00 95.56 179 ALA A CA 1
ATOM 1374 C C . ALA A 1 179 ? -1.335 -0.956 10.819 1.00 95.56 179 ALA A C 1
ATOM 1376 O O . ALA A 1 179 ? -2.177 -1.846 10.905 1.00 95.56 179 ALA A O 1
ATOM 1377 N N . GLY A 1 180 ? -1.567 0.274 11.291 1.00 94.88 180 GLY A N 1
ATOM 1378 C CA . GLY A 1 180 ? -2.848 0.674 11.879 1.00 94.88 180 GLY A CA 1
ATOM 1379 C C . GLY A 1 180 ? -4.004 0.635 10.874 1.00 94.88 180 GLY A C 1
ATOM 1380 O O . GLY A 1 180 ? -5.107 0.218 11.212 1.00 94.88 180 GLY A O 1
ATOM 1381 N N . THR A 1 181 ? -3.766 1.010 9.614 1.00 95.25 181 THR A N 1
ATOM 1382 C CA . THR A 1 181 ? -4.775 0.864 8.554 1.00 95.25 181 THR A CA 1
ATOM 1383 C C . THR A 1 181 ? -5.094 -0.601 8.267 1.00 95.25 181 THR A C 1
ATOM 1385 O O . THR A 1 181 ? -6.268 -0.934 8.127 1.00 95.25 181 THR A O 1
ATOM 1388 N N . ILE A 1 182 ? -4.082 -1.473 8.227 1.00 95.56 182 ILE A N 1
ATOM 1389 C CA . ILE A 1 182 ? -4.267 -2.921 8.055 1.00 95.56 182 ILE A CA 1
ATOM 1390 C C . ILE A 1 182 ? -5.133 -3.484 9.190 1.00 95.56 182 ILE A C 1
ATOM 1392 O O . ILE A 1 182 ? -6.123 -4.156 8.911 1.00 95.56 182 ILE A O 1
ATOM 1396 N N . ALA A 1 183 ? -4.838 -3.118 10.442 1.00 94.81 183 ALA A N 1
ATOM 1397 C CA . ALA A 1 183 ? -5.635 -3.524 11.601 1.00 94.81 183 ALA A CA 1
ATOM 1398 C C . ALA A 1 183 ? -7.114 -3.116 11.463 1.00 94.81 183 ALA A C 1
ATOM 1400 O O . ALA A 1 183 ? -8.015 -3.931 11.673 1.00 94.81 183 ALA A O 1
ATOM 1401 N N . ARG A 1 184 ? -7.377 -1.876 11.021 1.00 93.75 184 ARG A N 1
ATOM 1402 C CA . ARG A 1 184 ? -8.748 -1.392 10.781 1.00 93.75 184 ARG A CA 1
ATOM 1403 C C . ARG A 1 184 ? -9.468 -2.166 9.679 1.00 93.75 184 ARG A C 1
ATOM 1405 O O . ARG A 1 184 ? -10.674 -2.359 9.793 1.00 93.75 184 ARG A O 1
ATOM 1412 N N . ILE A 1 185 ? -8.770 -2.597 8.626 1.00 93.75 185 ILE A N 1
ATOM 1413 C CA . ILE A 1 185 ? -9.377 -3.425 7.569 1.00 93.75 185 ILE A CA 1
ATOM 1414 C C . ILE A 1 185 ? -9.836 -4.778 8.123 1.00 93.75 185 ILE A C 1
ATOM 1416 O O . ILE A 1 185 ? -10.881 -5.274 7.712 1.00 93.75 185 ILE A O 1
ATOM 1420 N N . GLU A 1 186 ? -9.134 -5.334 9.111 1.00 91.50 186 GLU A N 1
ATOM 1421 C CA . GLU A 1 186 ? -9.565 -6.550 9.819 1.00 91.50 186 GLU A CA 1
ATOM 1422 C C . GLU A 1 186 ? -10.699 -6.314 10.832 1.00 91.50 186 GLU A C 1
ATOM 1424 O O . GLU A 1 186 ? -11.123 -7.236 11.526 1.00 91.50 186 GLU A O 1
ATOM 1429 N N . GLY A 1 187 ? -11.203 -5.082 10.941 1.00 85.12 187 GLY A N 1
ATOM 1430 C CA . GLY A 1 187 ? -12.233 -4.708 11.908 1.00 85.12 187 GLY A CA 1
ATOM 1431 C C . GLY A 1 187 ? -11.698 -4.453 13.320 1.00 85.12 187 GLY A C 1
ATOM 1432 O O . GLY A 1 187 ? -12.492 -4.194 14.224 1.00 85.12 187 GLY A O 1
ATOM 1433 N N . ASN A 1 188 ? -10.376 -4.486 13.528 1.00 74.62 188 ASN A N 1
ATOM 1434 C CA . ASN A 1 188 ? -9.747 -4.200 14.815 1.00 74.62 188 ASN A CA 1
ATOM 1435 C C . ASN A 1 188 ? -9.160 -2.779 14.834 1.00 74.62 188 ASN A C 1
ATOM 1437 O O . ASN A 1 188 ? -8.152 -2.492 14.195 1.00 74.62 188 ASN A O 1
ATOM 1441 N N . SER A 1 189 ? -9.762 -1.870 15.599 1.00 66.88 189 SER A N 1
ATOM 1442 C CA . SER A 1 189 ? -9.236 -0.508 15.774 1.00 66.88 189 SER A CA 1
ATOM 1443 C C . SER A 1 189 ? -8.326 -0.340 16.995 1.00 66.88 189 SER A C 1
ATOM 1445 O O . SER A 1 189 ? -7.772 0.744 17.176 1.00 66.88 189 SER A O 1
ATOM 1447 N N . GLY A 1 190 ? -8.206 -1.363 17.849 1.00 74.88 190 GLY A N 1
ATOM 1448 C CA . GLY A 1 190 ? -7.595 -1.242 19.175 1.00 74.88 190 GLY A CA 1
ATOM 1449 C C . GLY A 1 190 ? -6.101 -1.558 19.233 1.00 74.88 190 GLY A C 1
ATOM 1450 O O . GLY A 1 190 ? -5.392 -0.923 20.006 1.00 74.88 190 GLY A O 1
ATOM 1451 N N . GLU A 1 191 ? -5.609 -2.491 18.411 1.00 90.25 191 GLU A N 1
ATOM 1452 C CA . GLU A 1 191 ? -4.254 -3.039 18.578 1.00 90.25 191 GLU A CA 1
ATOM 1453 C C . GLU A 1 191 ? -3.570 -3.406 17.247 1.00 90.25 191 GLU A C 1
ATOM 1455 O O . GLU A 1 191 ? -4.152 -4.075 16.386 1.00 90.25 191 GLU A O 1
ATOM 1460 N N . ILE A 1 192 ? -2.306 -2.998 17.077 1.00 94.69 192 ILE A N 1
ATOM 1461 C CA . ILE A 1 192 ? -1.461 -3.425 15.952 1.00 94.69 192 ILE A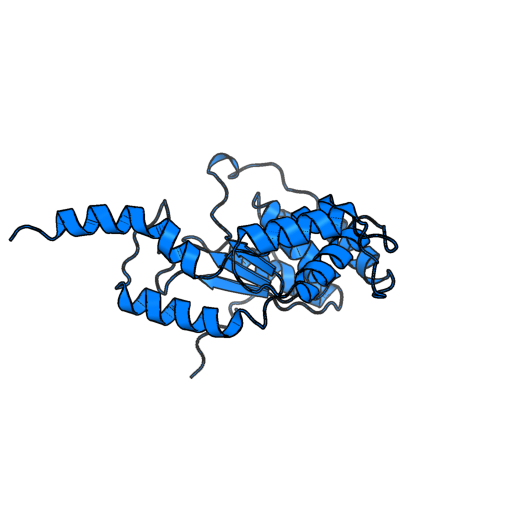 CA 1
ATOM 1462 C C . ILE A 1 192 ? -0.687 -4.678 16.364 1.00 94.69 192 ILE A C 1
ATOM 1464 O O . ILE A 1 192 ? 0.267 -4.595 17.135 1.00 94.69 192 ILE A O 1
ATOM 1468 N N . ARG A 1 193 ? -1.062 -5.820 15.786 1.00 95.50 193 ARG A N 1
ATOM 1469 C CA . ARG A 1 193 ? -0.399 -7.111 15.980 1.00 95.50 193 ARG A CA 1
ATOM 1470 C C . ARG A 1 193 ? 0.813 -7.313 15.072 1.00 95.50 193 ARG A C 1
ATOM 1472 O O . ARG A 1 193 ? 0.980 -6.627 14.058 1.00 95.50 193 ARG A O 1
ATOM 1479 N N . ALA A 1 194 ? 1.641 -8.301 15.399 1.00 96.31 194 ALA A N 1
ATOM 1480 C CA . ALA A 1 194 ? 2.879 -8.613 14.695 1.00 96.31 194 ALA A CA 1
ATOM 1481 C C . ALA A 1 194 ? 2.667 -8.886 13.200 1.00 96.31 194 ALA A C 1
ATOM 1483 O O . ALA A 1 194 ? 3.491 -8.482 12.383 1.00 96.31 194 ALA A O 1
ATOM 1484 N N . TYR A 1 195 ? 1.552 -9.509 12.813 1.00 95.50 195 TYR A N 1
ATOM 1485 C CA . TYR A 1 195 ? 1.265 -9.787 11.405 1.00 95.50 195 TYR A CA 1
ATOM 1486 C C . TYR A 1 195 ? 0.815 -8.534 10.625 1.00 95.50 195 TYR A C 1
ATOM 1488 O O . TYR A 1 195 ? 1.229 -8.375 9.478 1.00 95.50 195 TYR A O 1
ATOM 1496 N N . HIS A 1 196 ? 0.095 -7.586 11.248 1.00 96.12 196 HIS A N 1
ATOM 1497 C CA . HIS A 1 196 ? -0.174 -6.271 10.641 1.00 96.12 196 HIS A CA 1
ATOM 1498 C C . HIS A 1 196 ? 1.135 -5.518 10.375 1.00 96.12 196 HIS A C 1
ATOM 1500 O O . HIS A 1 196 ? 1.325 -4.902 9.326 1.00 96.12 196 HIS A O 1
ATOM 1506 N N . MET A 1 197 ? 2.058 -5.582 11.340 1.00 96.00 197 MET A N 1
ATOM 1507 C CA . MET A 1 197 ? 3.385 -4.988 11.209 1.00 96.00 197 MET A CA 1
ATOM 1508 C C . MET A 1 197 ? 4.202 -5.680 10.112 1.00 96.00 197 MET A C 1
ATOM 1510 O O . MET A 1 197 ? 4.850 -5.004 9.315 1.00 96.00 197 MET A O 1
ATOM 1514 N N . ALA A 1 198 ? 4.154 -7.012 10.037 1.00 95.44 198 ALA A N 1
ATOM 1515 C CA . ALA A 1 198 ? 4.845 -7.782 9.010 1.00 95.44 198 ALA A CA 1
ATOM 1516 C C . ALA A 1 198 ? 4.371 -7.405 7.598 1.00 95.44 198 ALA A C 1
ATOM 1518 O O . ALA A 1 198 ? 5.206 -7.207 6.717 1.00 95.44 198 ALA A O 1
ATOM 1519 N N . GLU A 1 199 ? 3.060 -7.260 7.386 1.00 94.75 199 GLU A N 1
ATOM 1520 C CA . GLU A 1 199 ? 2.501 -6.792 6.112 1.00 94.75 199 GLU A CA 1
ATOM 1521 C C . GLU A 1 199 ? 2.956 -5.351 5.804 1.00 94.75 199 GLU A C 1
ATOM 1523 O O . GLU A 1 199 ? 3.479 -5.083 4.723 1.00 94.75 199 GLU A O 1
ATOM 1528 N N . ALA A 1 200 ? 2.877 -4.429 6.771 1.00 94.62 200 ALA A N 1
ATOM 1529 C CA . ALA A 1 200 ? 3.328 -3.046 6.579 1.00 94.62 200 ALA A CA 1
ATOM 1530 C C . ALA A 1 200 ? 4.825 -2.935 6.226 1.00 94.62 200 ALA A C 1
ATOM 1532 O O . ALA A 1 200 ? 5.218 -2.087 5.419 1.00 94.62 200 ALA A O 1
ATOM 1533 N N . ILE A 1 201 ? 5.663 -3.795 6.813 1.00 92.19 201 ILE A N 1
ATOM 1534 C CA . ILE A 1 201 ? 7.095 -3.890 6.507 1.00 92.19 201 ILE A CA 1
ATOM 1535 C C . ILE A 1 201 ? 7.323 -4.371 5.068 1.00 92.19 201 ILE A C 1
ATOM 1537 O O . ILE A 1 201 ? 8.233 -3.870 4.409 1.00 92.19 201 ILE A O 1
ATOM 1541 N N . GLN A 1 202 ? 6.505 -5.290 4.546 1.00 88.94 202 GLN A N 1
ATOM 1542 C CA . GLN A 1 202 ? 6.634 -5.767 3.161 1.00 88.94 202 GLN A CA 1
ATOM 1543 C C . GLN A 1 202 ? 6.407 -4.649 2.136 1.00 88.94 202 GLN A C 1
ATOM 1545 O O . GLN A 1 202 ? 7.068 -4.624 1.099 1.00 88.94 202 GLN A O 1
ATOM 1550 N N . TYR A 1 203 ? 5.548 -3.677 2.455 1.00 90.12 203 TYR A N 1
ATOM 1551 C CA . TYR A 1 203 ? 5.343 -2.477 1.636 1.00 90.12 203 TYR A CA 1
ATOM 1552 C C . TYR A 1 203 ? 6.495 -1.472 1.705 1.00 90.12 203 TYR A C 1
ATOM 1554 O O . TYR A 1 203 ? 6.516 -0.486 0.969 1.00 90.12 203 TYR A O 1
ATOM 1562 N N . GLN A 1 204 ? 7.478 -1.694 2.573 1.00 83.62 204 GLN A N 1
ATOM 1563 C CA . GLN A 1 204 ? 8.732 -0.960 2.534 1.00 83.62 204 GLN A CA 1
ATOM 1564 C C . GLN A 1 204 ? 9.661 -1.662 1.547 1.00 83.62 204 GLN A C 1
ATOM 1566 O O . GLN A 1 204 ? 10.649 -2.294 1.933 1.00 83.62 204 GLN A O 1
ATOM 1571 N N . VAL A 1 205 ? 9.354 -1.544 0.251 1.00 65.81 205 VAL A N 1
ATOM 1572 C CA . VAL A 1 205 ? 10.328 -1.892 -0.785 1.00 65.81 205 VAL A CA 1
ATOM 1573 C C . VAL A 1 205 ? 11.576 -1.091 -0.467 1.00 65.81 205 VAL A C 1
ATOM 1575 O O . VAL A 1 205 ? 11.545 0.130 -0.281 1.00 65.81 205 VAL A O 1
ATOM 1578 N N . GLN A 1 206 ? 12.670 -1.823 -0.292 1.00 57.81 206 GLN A N 1
ATOM 1579 C CA . GLN A 1 206 ? 13.933 -1.249 0.121 1.00 57.81 206 GLN A CA 1
ATOM 1580 C C . GLN A 1 206 ? 14.319 -0.173 -0.921 1.00 57.81 206 GLN A C 1
ATOM 1582 O O . GLN A 1 206 ? 13.733 -0.100 -1.998 1.00 57.81 206 GLN A O 1
ATOM 1587 N N . SER A 1 207 ? 15.227 0.744 -0.625 1.00 50.94 207 SER A N 1
ATOM 1588 C CA . SER A 1 207 ? 15.543 1.867 -1.525 1.00 50.94 207 SER A CA 1
ATOM 1589 C C . SER A 1 207 ? 15.750 1.454 -2.992 1.00 50.94 207 SER A C 1
ATOM 1591 O O . SER A 1 207 ? 16.177 0.347 -3.283 1.00 50.94 207 SER A O 1
ATOM 1593 N N . VAL A 1 208 ? 15.607 2.376 -3.944 1.00 50.78 208 VAL A N 1
ATOM 1594 C CA . VAL A 1 208 ? 15.953 2.169 -5.372 1.00 50.78 208 VAL A CA 1
ATOM 1595 C C . VAL A 1 208 ? 17.380 1.585 -5.591 1.00 50.78 208 VAL A C 1
ATOM 1597 O O . VAL A 1 208 ? 17.721 1.174 -6.696 1.00 50.78 208 VAL A O 1
ATOM 1600 N N . SER A 1 209 ? 18.210 1.518 -4.537 1.00 45.62 209 SER A N 1
ATOM 1601 C CA . SER A 1 209 ? 19.444 0.728 -4.424 1.00 45.62 209 SER A CA 1
ATOM 1602 C C . SER A 1 209 ? 19.266 -0.781 -4.640 1.00 45.62 209 SER A C 1
ATOM 1604 O O . SER A 1 209 ? 20.044 -1.336 -5.404 1.00 45.62 209 SER A O 1
ATOM 1606 N N . TRP A 1 210 ? 18.260 -1.461 -4.067 1.00 46.28 210 TRP A N 1
ATOM 1607 C CA . TRP A 1 210 ? 18.114 -2.911 -4.311 1.00 46.28 210 TRP A CA 1
ATOM 1608 C C . TRP A 1 210 ? 17.734 -3.192 -5.763 1.00 46.28 210 TRP A C 1
ATOM 1610 O O . TRP A 1 210 ? 18.107 -4.231 -6.280 1.00 46.28 210 TRP A O 1
ATOM 1620 N N . LEU A 1 211 ? 17.043 -2.270 -6.450 1.00 51.62 211 LEU A N 1
ATOM 1621 C CA . LEU A 1 211 ? 16.816 -2.357 -7.897 1.00 51.62 211 LEU A CA 1
ATOM 1622 C C . LEU A 1 211 ? 18.161 -2.421 -8.639 1.00 51.62 211 LEU A C 1
ATOM 1624 O O . LEU A 1 211 ? 18.295 -3.182 -9.589 1.00 51.62 211 LEU A O 1
ATOM 1628 N N . TRP A 1 212 ? 19.186 -1.695 -8.180 1.00 51.78 21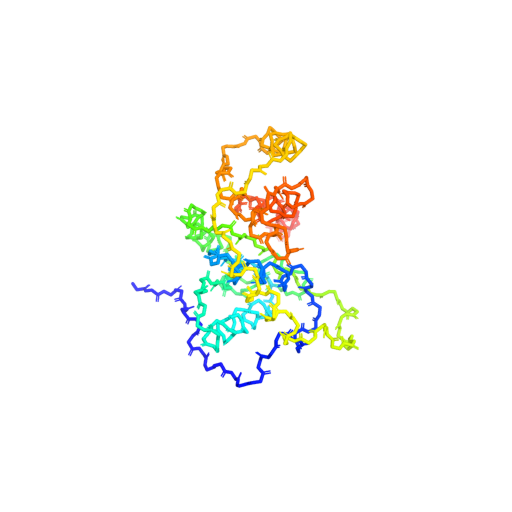2 TRP A N 1
ATOM 1629 C CA . TRP A 1 212 ? 20.548 -1.832 -8.707 1.00 51.78 212 TRP A CA 1
ATOM 1630 C C . TRP A 1 212 ? 21.196 -3.165 -8.335 1.00 51.78 212 TRP A C 1
ATOM 1632 O O . TRP A 1 212 ? 21.796 -3.794 -9.208 1.00 51.78 212 TRP A O 1
ATOM 1642 N N . ASP A 1 213 ? 21.046 -3.614 -7.090 1.00 49.25 213 ASP A N 1
ATOM 1643 C CA . ASP A 1 213 ? 21.651 -4.861 -6.602 1.00 49.25 213 ASP A CA 1
ATOM 1644 C C . ASP A 1 213 ? 21.019 -6.109 -7.253 1.00 49.25 213 ASP A C 1
ATOM 1646 O O . ASP A 1 213 ? 21.726 -7.033 -7.653 1.00 49.25 213 ASP A O 1
ATOM 1650 N N . CYS A 1 214 ? 19.703 -6.103 -7.489 1.00 44.41 214 CYS A N 1
ATOM 1651 C CA . CYS A 1 214 ? 18.966 -7.136 -8.226 1.00 44.41 214 CYS A CA 1
ATOM 1652 C C . CYS A 1 214 ? 19.329 -7.168 -9.721 1.00 44.41 214 CYS A C 1
ATOM 1654 O O . CYS A 1 214 ? 19.144 -8.187 -10.386 1.00 44.41 214 CYS A O 1
ATOM 1656 N N . LEU A 1 215 ? 19.860 -6.067 -10.264 1.00 49.12 215 LEU A N 1
ATOM 1657 C CA . LEU A 1 215 ? 20.239 -5.933 -11.676 1.00 49.12 215 LEU A CA 1
ATOM 1658 C C . LEU A 1 215 ? 21.738 -6.104 -11.916 1.00 49.12 215 LEU A C 1
ATOM 1660 O O . LEU A 1 215 ? 22.159 -6.246 -13.066 1.00 49.12 215 LEU A O 1
ATOM 1664 N N . ALA A 1 216 ? 22.533 -6.191 -10.848 1.00 47.19 216 ALA A N 1
ATOM 1665 C CA . ALA A 1 216 ? 23.942 -6.558 -10.894 1.00 47.19 216 ALA A CA 1
ATOM 1666 C C . ALA A 1 216 ? 24.233 -7.866 -11.669 1.00 47.19 216 ALA A C 1
ATOM 1668 O O . ALA A 1 216 ? 25.209 -7.867 -12.425 1.00 47.19 216 ALA A O 1
ATOM 1669 N N . PRO A 1 217 ? 23.404 -8.934 -11.622 1.00 46.12 217 PRO A N 1
ATOM 1670 C CA . PRO A 1 217 ? 23.680 -10.164 -12.371 1.00 46.12 217 PRO A CA 1
ATOM 1671 C C . PRO A 1 217 ? 23.650 -9.963 -13.896 1.00 46.12 217 PRO A C 1
ATOM 1673 O O . PRO A 1 217 ? 24.557 -10.410 -14.597 1.00 46.12 217 PRO A O 1
ATOM 1676 N N . GLN A 1 218 ? 22.683 -9.199 -14.424 1.00 44.75 218 GLN A N 1
ATOM 1677 C CA . GLN A 1 218 ? 22.596 -8.911 -15.868 1.00 44.75 218 GLN A CA 1
ATOM 1678 C C . GLN A 1 218 ? 23.713 -7.963 -16.358 1.00 44.75 218 GLN A C 1
ATOM 1680 O O . GLN A 1 218 ? 23.981 -7.856 -17.557 1.00 44.75 218 GLN A O 1
ATOM 1685 N N . LEU A 1 219 ? 24.401 -7.268 -15.444 1.00 42.38 219 LEU A N 1
ATOM 1686 C CA . LEU A 1 219 ? 25.524 -6.383 -15.765 1.00 42.38 219 LEU A CA 1
ATOM 1687 C C . LEU A 1 219 ? 26.855 -7.136 -15.925 1.00 42.38 219 LEU A C 1
ATOM 1689 O O . LEU A 1 219 ? 27.736 -6.623 -16.625 1.00 42.38 219 LEU A O 1
ATOM 1693 N N . VAL A 1 220 ? 26.996 -8.328 -15.331 1.00 43.16 220 VAL A N 1
ATOM 1694 C CA . VAL A 1 220 ? 28.192 -9.179 -15.469 1.00 43.16 220 VAL A CA 1
ATOM 1695 C C . VAL A 1 220 ? 28.253 -9.805 -16.866 1.00 43.16 220 VAL A C 1
ATOM 1697 O O . VAL A 1 220 ? 29.298 -9.751 -17.512 1.00 43.16 220 VAL A O 1
ATOM 1700 N N . GLU A 1 221 ? 27.130 -10.283 -17.407 1.00 41.28 221 GLU A N 1
ATOM 1701 C CA . GLU A 1 221 ? 27.105 -10.894 -18.748 1.00 41.28 221 GLU A CA 1
ATOM 1702 C C . GLU A 1 221 ? 27.306 -9.885 -19.891 1.00 41.28 221 GLU A C 1
ATOM 1704 O O . GLU A 1 221 ? 27.926 -10.206 -20.907 1.00 41.28 221 GLU A O 1
ATOM 1709 N N . LEU A 1 222 ? 26.858 -8.636 -19.728 1.00 41.72 222 LEU A N 1
ATOM 1710 C CA . LEU A 1 222 ? 27.054 -7.594 -20.745 1.00 41.72 222 LEU A CA 1
ATOM 1711 C C . LEU A 1 222 ? 28.500 -7.081 -20.815 1.00 41.72 222 LEU A C 1
ATOM 1713 O O . LEU A 1 222 ? 28.939 -6.696 -21.897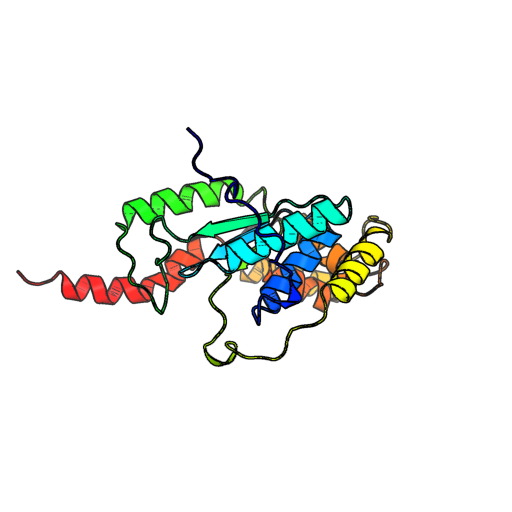 1.00 41.72 222 LEU A O 1
ATOM 1717 N N . LYS A 1 223 ? 29.270 -7.128 -19.714 1.00 36.09 223 LYS A N 1
ATOM 1718 C CA . LYS A 1 223 ? 30.719 -6.841 -19.752 1.00 36.09 223 LYS A CA 1
ATOM 1719 C C . LYS A 1 223 ? 31.487 -7.872 -20.587 1.00 36.09 223 LYS A C 1
ATOM 1721 O O . LYS A 1 223 ? 32.466 -7.508 -21.231 1.00 36.09 223 LYS A O 1
ATOM 1726 N N . ASN A 1 224 ? 31.007 -9.115 -20.641 1.00 40.41 224 ASN A N 1
ATOM 1727 C CA . ASN A 1 224 ? 31.647 -10.189 -21.402 1.00 40.41 224 ASN A CA 1
ATOM 1728 C C . ASN A 1 224 ? 31.279 -10.188 -22.897 1.00 40.41 224 ASN A C 1
ATOM 1730 O O . ASN A 1 224 ? 31.991 -10.795 -23.691 1.00 40.41 224 ASN A O 1
ATOM 1734 N N . LYS A 1 225 ? 30.211 -9.485 -23.309 1.00 41.56 225 LYS A N 1
ATOM 1735 C CA . LYS A 1 225 ? 29.806 -9.377 -24.727 1.00 41.56 225 LYS A CA 1
ATOM 1736 C C . LYS A 1 225 ? 30.366 -8.156 -25.460 1.00 41.56 225 LYS A C 1
ATOM 1738 O O . LYS A 1 225 ? 30.416 -8.174 -26.683 1.00 41.56 225 LYS A O 1
ATOM 1743 N N . THR A 1 226 ? 30.831 -7.125 -24.752 1.00 42.12 226 THR A N 1
ATOM 1744 C CA . THR A 1 226 ? 31.510 -5.964 -25.368 1.00 42.12 226 THR A CA 1
ATOM 1745 C C . THR A 1 226 ? 33.039 -6.061 -25.343 1.00 42.12 226 THR A C 1
ATOM 1747 O O . THR A 1 226 ? 33.718 -5.138 -25.777 1.00 42.12 226 THR A O 1
ATOM 1750 N N . GLY A 1 227 ? 33.597 -7.175 -24.864 1.00 45.00 227 GLY A N 1
ATOM 1751 C CA . GLY A 1 227 ? 35.025 -7.478 -24.927 1.00 45.00 227 GLY A CA 1
ATOM 1752 C C . GLY A 1 227 ? 35.376 -8.369 -26.117 1.00 45.00 227 GLY A C 1
ATOM 1753 O O . GLY A 1 227 ? 35.732 -9.522 -25.900 1.00 45.00 227 GLY A O 1
ATOM 1754 N N . LYS A 1 228 ? 35.225 -7.860 -27.349 1.00 36.91 228 LYS A N 1
ATOM 1755 C CA . LYS A 1 228 ? 35.978 -8.242 -28.569 1.00 36.91 228 LYS A CA 1
ATOM 1756 C C . LYS A 1 228 ? 35.355 -7.592 -29.812 1.00 36.91 228 LYS A C 1
ATOM 1758 O O . LYS A 1 228 ? 34.454 -8.157 -30.430 1.00 36.91 228 LYS A O 1
ATOM 1763 N N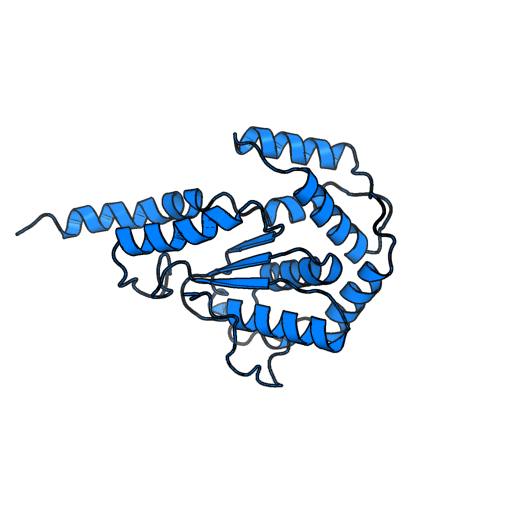 . ARG A 1 229 ? 35.882 -6.433 -30.194 1.00 33.66 229 ARG A N 1
ATOM 1764 C CA . ARG A 1 229 ? 36.581 -6.184 -31.466 1.00 33.66 229 ARG A CA 1
ATOM 1765 C C . ARG A 1 229 ? 37.156 -4.778 -31.441 1.00 33.66 229 ARG A C 1
ATOM 1767 O O . ARG A 1 229 ? 36.432 -3.874 -30.976 1.00 33.66 229 ARG A O 1
#

pLDDT: mean 77.59, std 18.54, range [27.53, 96.5]

Secondary structure (DSSP, 8-state):
---S----S---TT--GGGS-S-HHHHHHHHHHHHHT--EEEEESSSTHHHHHHHHHHHHHHHHT----EEEEESSTTS-TT-SSS---S-HHHHHHHHHHHHTTGGG-SEEEE-----GGGTTPPP-S-HHHHHHHHHHHHHS--S-PEEPHHHHHHHHHHHHHHTS---HHHHHHHHHHHHHHTT--SEE-HHHHHHHHHT-PPPHHHHHHHHHHHHHHHHHHSS--

Foldseek 3Di:
DDPPPPVPPDLPPPLAPLPLFDPVLLLVLLLLCQLLVFAEEAEEADDDSLVSSLSNSVVLCVVVVTRHHYYYAQLAPVRHQVNPPDDDPDDPVRSVVRLVVVLVCLVVGLFYHHCYDDPPVRVDDRGDDGSVVSSVLSVQLNPADLPQQEEDPLLVVLVVVVCVVLVDDDDVVSLSSSLCSVCSSVVHNHYRYNVSSVSSVNRPPDRVVVSVVSCVVVVVVVVVVPPDD